Protein AF-Q75EC4-F1 (afdb_monomer_lite)

InterPro domains:
  IPR048743 Inner kinetochore subunit AME1 [PF20994] (97-242)

Sequence (248 aa):
MERRVKLLYRQRGSALRRVEQEVVIQDGAPAAATAAEESVEPPEEPADLPQLEAGDWAVGSPGDAAAWEPPEAVDEAPSAAGSPAAGGEAPGEAADEASRFAGLSATQLATSITSVATVEVLSEVVTALFSQQLAPQCAERFRRARTRAERLSYKLELRIFERLEAQVRADLRDIVDIHRSNNELCYQMKQILRLRHELTEELVAVRAQRAELDLAAARDSAQAQDLAALLRLNARLHGLRTAAARSL

Structure (mmCIF, N/CA/C/O backbone):
data_AF-Q75EC4-F1
#
_entry.id   AF-Q75EC4-F1
#
loop_
_atom_site.group_PDB
_atom_site.id
_atom_site.type_symbol
_atom_site.label_atom_id
_atom_site.label_alt_id
_atom_site.label_comp_id
_atom_site.label_asym_id
_atom_site.label_entity_id
_atom_site.label_seq_id
_atom_site.pdbx_PDB_ins_code
_atom_site.Cartn_x
_atom_site.Cartn_y
_atom_site.Cartn_z
_atom_site.occupancy
_atom_site.B_iso_or_equiv
_atom_site.auth_seq_id
_atom_site.auth_comp_id
_atom_site.auth_asym_id
_atom_site.auth_atom_id
_atom_site.pdbx_PDB_model_num
ATOM 1 N N . MET A 1 1 ? -6.488 27.999 -28.766 1.00 52.97 1 MET A N 1
ATOM 2 C CA . MET A 1 1 ? -5.924 26.997 -27.829 1.00 52.97 1 MET A CA 1
ATOM 3 C C . MET A 1 1 ? -6.984 26.189 -27.066 1.00 52.97 1 MET A C 1
ATOM 5 O O . MET A 1 1 ? -6.712 25.057 -26.691 1.00 52.97 1 MET A O 1
ATOM 9 N N . GLU A 1 2 ? -8.211 26.687 -26.902 1.00 67.38 2 GLU A N 1
ATOM 10 C CA . GLU A 1 2 ? -9.246 26.085 -26.035 1.00 67.38 2 GLU A CA 1
ATOM 11 C C . GLU A 1 2 ? -9.800 24.718 -26.476 1.00 67.38 2 GLU A C 1
ATOM 13 O O . GLU A 1 2 ? -10.173 23.898 -25.638 1.00 67.38 2 GLU A O 1
ATOM 18 N N . ARG A 1 3 ? -9.828 24.417 -27.784 1.00 65.38 3 ARG A N 1
ATOM 19 C CA . ARG A 1 3 ? -10.322 23.116 -28.285 1.00 65.38 3 ARG A CA 1
ATOM 20 C C . ARG A 1 3 ? -9.465 21.932 -27.830 1.00 65.38 3 ARG A C 1
ATOM 22 O O . ARG A 1 3 ? -10.010 20.867 -27.561 1.00 65.38 3 ARG A O 1
ATOM 29 N N . ARG A 1 4 ? -8.145 22.117 -27.711 1.00 62.34 4 ARG A N 1
ATOM 30 C CA . ARG A 1 4 ? -7.230 21.059 -27.249 1.00 62.34 4 ARG A CA 1
ATOM 31 C C . ARG A 1 4 ? -7.400 20.785 -25.754 1.00 62.34 4 ARG A C 1
ATOM 33 O O . ARG A 1 4 ? -7.422 19.629 -25.355 1.00 62.34 4 ARG A O 1
ATOM 40 N N . VAL A 1 5 ? -7.639 21.827 -24.958 1.00 70.81 5 VAL A N 1
ATOM 41 C CA . VAL A 1 5 ? -7.911 21.700 -23.517 1.00 70.81 5 VAL A CA 1
ATOM 42 C C . VAL A 1 5 ? -9.232 20.961 -23.267 1.00 70.81 5 VAL A C 1
ATOM 44 O O . VAL A 1 5 ? -9.285 20.060 -22.435 1.00 70.81 5 VAL A O 1
ATOM 47 N N . LYS A 1 6 ? -10.280 21.248 -24.056 1.00 75.19 6 LYS A N 1
ATOM 48 C CA . LYS A 1 6 ? -11.567 20.528 -23.974 1.00 75.19 6 LYS A CA 1
ATOM 49 C C . LYS A 1 6 ? -11.460 19.049 -24.369 1.00 75.19 6 LYS A C 1
ATOM 51 O O . LYS A 1 6 ? -12.136 18.214 -23.770 1.00 75.19 6 LYS A O 1
ATOM 56 N N . LEU A 1 7 ? -10.610 18.712 -25.343 1.00 69.81 7 LEU A N 1
ATOM 57 C CA . LEU A 1 7 ? -10.351 17.318 -25.727 1.00 69.81 7 LEU A CA 1
ATOM 58 C C . LEU A 1 7 ? -9.604 16.551 -24.630 1.00 69.81 7 LEU A C 1
ATOM 60 O O . LEU A 1 7 ? -10.000 15.433 -24.308 1.00 69.81 7 LEU A O 1
ATOM 64 N N . LEU A 1 8 ? -8.604 17.173 -23.999 1.00 68.56 8 LEU A N 1
ATOM 65 C CA . LEU A 1 8 ? -7.873 16.579 -22.875 1.00 68.56 8 LEU A CA 1
ATOM 66 C C . LEU A 1 8 ? -8.777 16.354 -21.657 1.00 68.56 8 LEU A C 1
ATOM 68 O O . LEU A 1 8 ? -8.696 15.309 -21.017 1.00 68.56 8 LEU A O 1
ATOM 72 N N . TYR A 1 9 ? -9.695 17.282 -21.372 1.00 68.88 9 TYR A N 1
ATOM 73 C CA . TYR A 1 9 ? -10.645 17.129 -20.267 1.00 68.88 9 TYR A CA 1
ATOM 74 C C . TYR A 1 9 ? -11.655 15.997 -20.520 1.00 68.88 9 TYR A C 1
ATOM 76 O O . TYR A 1 9 ? -11.963 15.222 -19.615 1.00 68.88 9 TYR A O 1
ATOM 84 N N . ARG A 1 10 ? -12.115 15.831 -21.771 1.00 69.62 10 ARG A N 1
ATOM 85 C CA . ARG A 1 10 ? -12.957 14.689 -22.172 1.00 69.62 10 ARG A CA 1
ATOM 86 C C . ARG A 1 10 ? -12.211 13.357 -22.107 1.00 69.62 10 ARG A C 1
ATOM 88 O O . ARG A 1 10 ? -12.783 12.379 -21.638 1.00 69.62 10 ARG A O 1
ATOM 95 N N . GLN A 1 11 ? -10.950 13.317 -22.534 1.00 64.50 11 GLN A N 1
ATOM 96 C CA . GLN A 1 11 ? -10.131 12.105 -22.444 1.00 64.50 11 GLN A CA 1
ATOM 97 C C . GLN A 1 11 ? -9.856 11.715 -20.987 1.00 64.50 11 GLN A C 1
ATOM 99 O O . GLN A 1 11 ? -10.018 10.551 -20.630 1.00 64.50 11 GLN A O 1
ATOM 104 N N . ARG A 1 12 ? -9.549 12.689 -20.120 1.00 62.22 12 ARG A N 1
ATOM 105 C CA . ARG A 1 12 ? -9.316 12.453 -18.687 1.00 62.22 12 ARG A CA 1
ATOM 106 C C . ARG A 1 12 ? -10.584 11.987 -17.961 1.00 62.22 12 ARG A C 1
ATOM 108 O O . ARG A 1 12 ? -10.522 11.050 -17.173 1.00 62.22 12 ARG A O 1
ATOM 115 N N . GLY A 1 13 ? -11.741 12.568 -18.288 1.00 62.75 13 GLY A N 1
ATOM 116 C CA . GLY A 1 13 ? -13.036 12.128 -17.755 1.00 62.75 13 GLY A CA 1
ATOM 117 C C . GLY A 1 13 ? -13.483 10.749 -18.259 1.00 62.75 13 GLY A C 1
ATOM 118 O O . GLY A 1 13 ? -14.165 10.031 -17.537 1.00 62.75 13 GLY A O 1
ATOM 119 N N . SER A 1 14 ? -13.085 10.354 -19.474 1.00 54.72 14 SER A N 1
ATOM 120 C CA . SER A 1 14 ? -13.370 9.019 -20.021 1.00 54.72 14 SER A CA 1
ATOM 121 C C . SER A 1 14 ? -12.456 7.932 -19.451 1.00 54.72 14 SER A C 1
ATOM 123 O O . SER A 1 14 ? -12.863 6.773 -19.422 1.00 54.72 14 SER A O 1
ATOM 125 N N . ALA A 1 15 ? -11.243 8.287 -19.015 1.00 52.31 15 ALA A N 1
ATOM 126 C CA . ALA A 1 15 ? -10.325 7.366 -18.351 1.00 52.31 15 ALA A CA 1
ATOM 127 C C . ALA A 1 15 ? -10.779 7.067 -16.914 1.00 52.31 15 ALA A C 1
ATOM 129 O O . ALA A 1 15 ? -10.790 5.908 -16.523 1.00 52.31 15 ALA A O 1
ATOM 130 N N . LEU A 1 16 ? -11.255 8.080 -16.178 1.00 53.47 16 LEU A N 1
ATOM 131 C CA . LEU A 1 16 ? -11.768 7.931 -14.807 1.00 53.47 16 LEU A CA 1
ATOM 132 C C . LEU A 1 16 ? -12.969 6.977 -14.704 1.00 53.47 16 LEU A C 1
ATOM 134 O O . LEU A 1 16 ? -13.054 6.218 -13.751 1.00 53.47 16 LEU A O 1
ATOM 138 N N . ARG A 1 17 ? -13.847 6.938 -15.715 1.00 56.06 17 ARG A N 1
ATOM 139 C CA . ARG A 1 17 ? -15.002 6.017 -15.738 1.00 56.06 17 ARG A CA 1
ATOM 140 C C . ARG A 1 17 ? -14.644 4.558 -16.034 1.00 56.06 17 ARG A C 1
ATOM 142 O O . ARG A 1 17 ? -15.505 3.699 -15.911 1.00 56.06 17 ARG A O 1
ATOM 149 N N . ARG A 1 18 ? -13.414 4.277 -16.477 1.00 53.78 18 ARG A N 1
ATOM 150 C CA . ARG A 1 18 ? -12.945 2.908 -16.752 1.00 53.78 18 ARG A CA 1
ATOM 151 C C . ARG A 1 18 ? -12.184 2.286 -15.581 1.00 53.78 18 ARG A C 1
ATOM 153 O O . ARG A 1 18 ? -11.894 1.101 -15.646 1.00 53.78 18 ARG A O 1
ATOM 160 N N . VAL A 1 19 ? -11.867 3.054 -14.534 1.00 52.12 19 VAL A N 1
ATOM 161 C CA . VAL A 1 19 ? -11.104 2.556 -13.372 1.00 52.12 19 VAL A CA 1
ATOM 162 C C . VAL A 1 19 ? -11.991 1.786 -12.381 1.00 52.12 19 VAL A C 1
ATOM 164 O O . VAL A 1 19 ? -11.477 1.001 -11.599 1.00 52.12 19 VAL A O 1
ATOM 167 N N . GLU A 1 20 ? -13.318 1.932 -12.452 1.00 47.88 20 GLU A N 1
ATOM 168 C CA . GLU A 1 20 ? -14.265 1.195 -11.594 1.00 47.88 20 GLU A CA 1
ATOM 169 C C . GLU A 1 20 ? -14.698 -0.169 -12.167 1.00 47.88 20 GLU A C 1
ATOM 171 O O . GLU A 1 20 ? -15.484 -0.875 -11.542 1.00 47.88 20 GLU A O 1
ATOM 176 N N . GLN A 1 21 ? -14.198 -0.573 -13.341 1.00 42.38 21 GLN A N 1
ATOM 177 C CA . GLN A 1 21 ? -14.398 -1.939 -13.826 1.00 42.38 21 GLN A CA 1
ATOM 178 C C . GLN A 1 21 ? -13.279 -2.836 -13.304 1.00 42.38 21 GLN A C 1
ATOM 180 O O . GLN A 1 21 ? -12.145 -2.787 -13.775 1.00 42.38 21 GLN A O 1
ATOM 185 N N . GLU A 1 22 ? -13.632 -3.665 -12.328 1.00 47.66 22 GLU A N 1
ATOM 186 C CA . GLU A 1 22 ? -12.842 -4.794 -11.857 1.00 47.66 22 GLU A CA 1
ATOM 187 C C . GLU A 1 22 ? -12.552 -5.733 -13.042 1.00 47.66 22 GLU A C 1
ATOM 189 O O . GLU A 1 22 ? -13.419 -6.454 -13.536 1.00 47.66 22 GLU A O 1
ATOM 194 N N . VAL A 1 23 ? -11.325 -5.673 -13.564 1.00 45.72 23 VAL A N 1
ATOM 195 C CA . VAL A 1 23 ? -10.864 -6.573 -14.623 1.00 45.72 23 VAL A CA 1
ATOM 196 C C . VAL A 1 23 ? -10.476 -7.895 -13.969 1.00 45.72 23 VAL A C 1
ATOM 198 O O . VAL A 1 23 ? -9.338 -8.086 -13.543 1.00 45.72 23 VAL A O 1
ATOM 201 N N . VAL A 1 24 ? -11.432 -8.819 -13.888 1.00 46.19 24 VAL A N 1
ATOM 202 C CA . VAL A 1 24 ? -11.162 -10.223 -13.565 1.00 46.19 24 VAL A CA 1
ATOM 203 C C . VAL A 1 24 ? -10.525 -10.869 -14.797 1.00 46.19 24 VAL A C 1
ATOM 205 O O . VAL A 1 24 ? -11.206 -11.192 -15.770 1.00 46.19 24 VAL A O 1
ATOM 208 N N . ILE A 1 25 ? -9.202 -11.031 -14.782 1.00 40.72 25 ILE A N 1
ATOM 209 C CA . ILE A 1 25 ? -8.481 -11.801 -15.800 1.00 40.72 25 ILE A CA 1
ATOM 210 C C . ILE A 1 25 ? -8.684 -13.284 -15.468 1.00 40.72 25 ILE A C 1
ATOM 212 O O . ILE A 1 25 ? -8.080 -13.803 -14.533 1.00 40.72 25 ILE A O 1
ATOM 216 N N . GLN A 1 26 ? -9.573 -13.955 -16.201 1.00 38.06 26 GLN A N 1
ATOM 217 C CA . GLN A 1 26 ? -9.648 -15.416 -16.211 1.00 38.06 26 GLN A CA 1
ATOM 218 C C . GLN A 1 26 ? -8.714 -15.943 -17.303 1.00 38.06 26 GLN A C 1
ATOM 220 O O . GLN A 1 26 ? -8.922 -15.682 -18.488 1.00 38.06 26 GLN A O 1
ATOM 225 N N . ASP A 1 27 ? -7.687 -16.687 -16.901 1.00 39.94 27 ASP A N 1
ATOM 226 C CA . ASP A 1 27 ? -6.820 -17.421 -17.818 1.00 39.94 27 ASP A CA 1
ATOM 227 C C . ASP A 1 27 ? -7.573 -18.637 -18.392 1.00 39.94 27 ASP A C 1
ATOM 229 O O . ASP A 1 27 ? -7.855 -19.603 -17.682 1.00 39.94 27 ASP A O 1
ATOM 233 N N . GLY A 1 28 ? -7.897 -18.604 -19.689 1.00 34.16 28 GLY A N 1
ATOM 234 C CA . GLY A 1 28 ? -8.481 -19.741 -20.408 1.00 34.16 28 GLY A CA 1
ATOM 235 C C . GLY A 1 28 ? -8.925 -19.402 -21.835 1.00 34.16 28 GLY A C 1
ATOM 236 O O . GLY A 1 28 ? -9.752 -18.526 -22.046 1.00 34.16 28 GLY A O 1
ATOM 237 N N . ALA A 1 29 ? -8.353 -20.095 -22.819 1.00 32.69 29 ALA A N 1
ATOM 238 C CA . ALA A 1 29 ? -8.474 -19.885 -24.268 1.00 32.69 29 ALA A CA 1
ATOM 239 C C . ALA A 1 29 ? -9.921 -20.002 -24.852 1.00 32.69 29 ALA A C 1
ATOM 241 O O . ALA A 1 29 ? -10.822 -20.493 -24.176 1.00 32.69 29 ALA A O 1
ATOM 242 N N . PRO A 1 30 ? -10.163 -19.561 -26.111 1.00 50.69 30 PRO A N 1
ATOM 243 C CA . PRO A 1 30 ? -11.418 -18.941 -26.547 1.00 50.69 30 PRO A CA 1
ATOM 244 C C . PRO A 1 30 ? -12.421 -19.903 -27.202 1.00 50.69 30 PRO A C 1
ATOM 246 O O . PRO A 1 30 ? -12.026 -20.815 -27.926 1.00 50.69 30 PRO A O 1
ATOM 249 N N . ALA A 1 31 ? -13.723 -19.614 -27.074 1.00 32.88 31 ALA A N 1
ATOM 250 C CA . ALA A 1 31 ? -14.741 -20.121 -27.996 1.00 32.88 31 ALA A CA 1
ATOM 251 C C . ALA A 1 31 ? -16.034 -19.277 -28.006 1.00 32.88 31 ALA A C 1
ATOM 253 O O . ALA A 1 31 ? -16.718 -19.158 -27.000 1.00 32.88 31 ALA A O 1
ATOM 254 N N . ALA A 1 32 ? -16.339 -18.778 -29.207 1.00 33.56 32 ALA A N 1
ATOM 255 C CA . ALA A 1 32 ? -17.646 -18.650 -29.860 1.00 33.56 32 ALA A CA 1
ATOM 256 C C . ALA A 1 32 ? -18.800 -17.837 -29.226 1.00 33.56 32 ALA A C 1
ATOM 258 O O . ALA A 1 32 ? -19.275 -18.063 -28.121 1.00 33.56 32 ALA A O 1
ATOM 259 N N . ALA A 1 33 ? -19.313 -16.939 -30.067 1.00 39.19 33 ALA A N 1
ATOM 260 C CA . ALA A 1 33 ? -20.541 -16.174 -29.928 1.00 39.19 33 ALA A CA 1
ATOM 261 C C . ALA A 1 33 ? -21.807 -17.044 -29.881 1.00 39.19 33 ALA A C 1
ATOM 263 O O . ALA A 1 33 ? -21.879 -18.017 -30.622 1.00 39.19 33 ALA A O 1
ATOM 264 N N . THR A 1 34 ? -22.839 -16.576 -29.170 1.00 33.88 34 THR A N 1
ATOM 265 C CA . THR A 1 34 ? -24.243 -16.597 -29.630 1.00 33.88 34 THR A CA 1
ATOM 266 C C . THR A 1 34 ? -25.098 -15.640 -28.800 1.00 33.88 34 THR A C 1
ATOM 268 O O . THR A 1 34 ? -24.958 -15.554 -27.584 1.00 33.88 34 THR A O 1
ATOM 271 N N . ALA A 1 35 ? -25.972 -14.925 -29.502 1.00 35.28 35 ALA A N 1
ATOM 272 C CA . ALA A 1 35 ? -27.006 -14.038 -28.994 1.00 35.28 35 ALA A CA 1
ATOM 273 C C . ALA A 1 35 ? -28.195 -14.806 -28.387 1.00 35.28 35 ALA A C 1
ATOM 275 O O . ALA A 1 35 ? -28.499 -15.898 -28.860 1.00 35.28 35 ALA A O 1
ATOM 276 N N . ALA A 1 36 ? -28.900 -14.187 -27.435 1.00 34.72 36 ALA A N 1
ATOM 277 C CA . ALA A 1 36 ? -30.355 -14.288 -27.263 1.00 34.72 36 ALA A CA 1
ATOM 278 C C . ALA A 1 36 ? -30.834 -13.244 -26.236 1.00 34.72 36 ALA A C 1
ATOM 280 O O . ALA A 1 36 ? -30.319 -13.172 -25.122 1.00 34.72 36 ALA A O 1
ATOM 281 N N . GLU A 1 37 ? -31.797 -12.428 -26.655 1.00 39.16 37 GLU A N 1
ATOM 282 C CA . GLU A 1 37 ? -32.662 -11.593 -25.819 1.00 39.16 37 GLU A CA 1
ATOM 283 C C . GLU A 1 37 ? -33.626 -12.487 -25.016 1.00 39.16 37 GLU A C 1
ATOM 285 O O . GLU A 1 37 ? -34.064 -13.496 -25.556 1.00 39.16 37 GLU A O 1
ATOM 290 N N . GLU A 1 38 ? -34.010 -12.106 -23.791 1.00 33.47 38 GLU A N 1
ATOM 291 C CA . GLU A 1 38 ? -35.429 -12.039 -23.392 1.00 33.47 38 GLU A CA 1
ATOM 292 C C . GLU A 1 38 ? -35.628 -11.420 -21.995 1.00 33.47 38 GLU A C 1
ATOM 294 O O . GLU A 1 38 ? -34.907 -11.669 -21.033 1.00 33.47 38 GLU A O 1
ATOM 299 N N . SER A 1 39 ? -36.644 -10.567 -21.962 1.00 35.19 39 SER A N 1
ATOM 300 C CA . SER A 1 39 ? -37.267 -9.766 -20.907 1.00 35.19 39 SER A CA 1
ATOM 301 C C . SER A 1 39 ? -37.872 -10.535 -19.728 1.00 35.19 39 SER A C 1
ATOM 303 O O . SER A 1 39 ? -38.545 -11.523 -19.990 1.00 35.19 39 SER A O 1
ATOM 305 N N . VAL A 1 40 ? -37.828 -9.966 -18.507 1.00 33.16 40 VAL A N 1
ATOM 306 C CA . VAL A 1 40 ? -38.957 -9.917 -17.536 1.00 33.16 40 VAL A CA 1
ATOM 307 C C . VAL A 1 40 ? -38.780 -8.702 -16.592 1.00 33.16 40 VAL A C 1
ATOM 309 O O . VAL A 1 40 ? -37.724 -8.533 -15.987 1.00 33.16 40 VAL A O 1
ATOM 312 N N . GLU A 1 41 ? -39.816 -7.865 -16.482 1.00 36.38 41 GLU A N 1
ATOM 313 C CA . GLU A 1 41 ? -39.988 -6.719 -15.557 1.00 36.38 41 GLU A CA 1
ATOM 314 C C . GLU A 1 41 ? -40.879 -7.126 -14.332 1.00 36.38 41 GLU A C 1
ATOM 316 O O . GLU A 1 41 ? -41.328 -8.271 -14.293 1.00 36.38 41 GLU A O 1
ATOM 321 N N . PRO A 1 42 ? -41.115 -6.274 -13.302 1.00 59.03 42 PRO A N 1
ATOM 322 C CA . PRO A 1 42 ? -40.977 -6.566 -11.862 1.00 59.03 42 PRO A CA 1
ATOM 323 C C . PRO A 1 42 ? -42.315 -6.850 -11.129 1.00 59.03 42 PRO A C 1
ATOM 325 O O . PRO A 1 42 ? -43.357 -6.952 -11.778 1.00 59.03 42 PRO A O 1
ATOM 328 N N . PRO A 1 43 ? -42.321 -6.966 -9.778 1.00 40.41 43 PRO A N 1
ATOM 329 C CA . PRO A 1 43 ? -43.172 -6.025 -9.020 1.00 40.41 43 PRO A CA 1
ATOM 330 C C . PRO A 1 43 ? -42.719 -5.616 -7.587 1.00 40.41 43 PRO A C 1
ATOM 332 O O . PRO A 1 43 ? -42.132 -6.399 -6.847 1.00 40.41 43 PRO A O 1
ATOM 335 N N . GLU A 1 44 ? -43.106 -4.376 -7.242 1.00 35.44 44 GLU A N 1
ATOM 336 C CA . GLU A 1 44 ? -43.737 -3.875 -5.990 1.00 35.44 44 GLU A CA 1
ATOM 337 C C . GLU A 1 44 ? -42.972 -3.762 -4.635 1.00 35.44 44 GLU A C 1
ATOM 339 O O . GLU A 1 44 ? -42.679 -4.735 -3.946 1.00 35.44 44 GLU A O 1
ATOM 344 N N . GLU A 1 45 ? -42.773 -2.497 -4.216 1.00 40.19 45 GLU A N 1
ATOM 345 C CA . GLU A 1 45 ? -42.712 -1.954 -2.830 1.00 40.19 45 GLU A CA 1
ATOM 346 C C . GLU A 1 45 ? -44.086 -2.106 -2.098 1.00 40.19 45 GLU A C 1
ATOM 348 O O . GLU A 1 45 ? -45.022 -2.527 -2.779 1.00 40.19 45 GLU A O 1
ATOM 353 N N . PRO A 1 46 ? -44.333 -1.730 -0.803 1.00 45.06 46 PRO A N 1
ATOM 354 C CA . PRO A 1 46 ? -43.568 -0.850 0.113 1.00 45.06 46 PRO A CA 1
ATOM 355 C C . PRO A 1 46 ? -43.554 -1.254 1.615 1.00 45.06 46 PRO A C 1
ATOM 357 O O . PRO A 1 46 ? -44.325 -2.097 2.065 1.00 45.06 46 PRO A O 1
ATOM 360 N N . ALA A 1 47 ? -42.740 -0.576 2.437 1.00 34.06 47 ALA A N 1
ATOM 361 C CA . ALA A 1 47 ? -43.089 -0.310 3.842 1.00 34.06 47 ALA A CA 1
ATOM 362 C C . ALA A 1 47 ? -42.264 0.843 4.437 1.00 34.06 47 ALA A C 1
ATOM 364 O O . ALA A 1 47 ? -41.038 0.783 4.525 1.00 34.06 47 ALA A O 1
ATOM 365 N N . ASP A 1 48 ? -43.006 1.862 4.865 1.00 33.22 48 ASP A N 1
ATOM 366 C CA . ASP A 1 48 ? -42.644 3.011 5.690 1.00 33.22 48 ASP A CA 1
ATOM 367 C C . ASP A 1 48 ? -41.756 2.687 6.900 1.00 33.22 48 ASP A C 1
ATOM 369 O O . ASP A 1 48 ? -41.894 1.616 7.485 1.00 33.22 48 ASP A O 1
ATOM 373 N N . LEU A 1 49 ? -40.935 3.659 7.333 1.00 38.56 49 LEU A N 1
ATOM 374 C CA . LEU A 1 49 ? -40.755 4.115 8.729 1.00 38.56 49 LEU A CA 1
ATOM 375 C C . LEU A 1 49 ? -39.782 5.338 8.764 1.00 38.56 49 LEU A C 1
ATOM 377 O O . LEU A 1 49 ? -39.045 5.571 7.808 1.00 38.56 49 LEU A O 1
ATOM 381 N N . PRO A 1 50 ? -39.823 6.189 9.811 1.00 38.56 50 PRO A N 1
ATOM 382 C CA . PRO A 1 50 ? -39.905 7.646 9.667 1.00 38.56 50 PRO A CA 1
ATOM 383 C C . PRO A 1 50 ? -38.569 8.405 9.665 1.00 38.56 50 PRO A C 1
ATOM 385 O O . PRO A 1 50 ? -37.641 8.094 10.411 1.00 38.56 50 PRO A O 1
ATOM 388 N N . GLN A 1 51 ? -38.552 9.502 8.900 1.00 35.06 51 GLN A N 1
ATOM 389 C CA . GLN A 1 51 ? -37.590 10.600 8.999 1.00 35.06 51 GLN A CA 1
ATOM 390 C C . GLN A 1 51 ? -37.736 11.335 10.341 1.00 35.06 51 GLN A C 1
ATOM 392 O O . GLN A 1 51 ? -38.783 11.903 10.647 1.00 35.06 51 GLN A O 1
ATOM 397 N N . LEU A 1 52 ? -36.656 11.344 11.123 1.00 37.97 52 LEU A N 1
ATOM 398 C CA . LEU A 1 52 ? -36.451 12.257 12.243 1.00 37.97 52 LEU A CA 1
ATOM 399 C C . LEU A 1 52 ? -35.742 13.509 11.716 1.00 37.97 52 LEU A C 1
ATOM 401 O O . LEU A 1 52 ? -34.591 13.449 11.287 1.00 37.97 52 LEU A O 1
ATOM 405 N N . GLU A 1 53 ? -36.458 14.629 11.736 1.00 34.62 53 GLU A N 1
ATOM 406 C CA . GLU A 1 53 ? -35.904 15.971 11.575 1.00 34.62 53 GLU A CA 1
ATOM 407 C C . GLU A 1 53 ? -35.111 16.418 12.820 1.00 34.62 53 GLU A C 1
ATOM 409 O O . GLU A 1 53 ? -35.307 15.901 13.922 1.00 34.62 53 GLU A O 1
ATOM 414 N N . ALA A 1 54 ? -34.318 17.477 12.614 1.00 33.78 54 ALA A N 1
ATOM 415 C CA . ALA A 1 54 ? -33.567 18.307 13.566 1.00 33.78 54 ALA A CA 1
ATOM 416 C C . ALA A 1 54 ? -32.134 17.826 13.902 1.00 33.78 54 ALA A C 1
ATOM 418 O O . ALA A 1 54 ? -31.919 16.729 14.396 1.00 33.78 54 ALA A O 1
ATOM 419 N N . GLY A 1 55 ? -31.087 18.630 13.716 1.00 32.34 55 GLY A N 1
ATOM 420 C CA . GLY A 1 55 ? -31.063 20.035 13.336 1.00 32.34 55 GLY A CA 1
ATOM 421 C C . GLY A 1 55 ? -29.640 20.581 13.218 1.00 32.34 55 GLY A C 1
ATOM 422 O O . GLY A 1 55 ? -28.693 20.045 13.794 1.00 32.34 55 GLY A O 1
ATOM 423 N N . ASP A 1 56 ? -29.550 21.671 12.462 1.00 34.47 56 ASP A N 1
ATOM 424 C CA . ASP A 1 56 ? -28.444 22.620 12.399 1.00 34.47 56 ASP A CA 1
ATOM 425 C C . ASP A 1 56 ? -27.976 23.058 13.790 1.00 34.47 56 ASP A C 1
ATOM 427 O O . ASP A 1 56 ? -28.686 23.799 14.464 1.00 34.47 56 ASP A O 1
ATOM 431 N N . TRP A 1 57 ? -26.753 22.684 14.173 1.00 37.72 57 TRP A N 1
ATOM 432 C CA . TRP A 1 57 ? -25.941 23.433 15.140 1.00 37.72 57 TRP A CA 1
ATOM 433 C C . TRP A 1 57 ? -24.452 23.237 14.834 1.00 37.72 57 TRP A C 1
ATOM 435 O O . TRP A 1 57 ? -23.785 22.391 15.424 1.00 37.72 57 TRP A O 1
ATOM 445 N N . ALA A 1 58 ? -23.914 24.048 13.923 1.00 31.23 58 ALA A N 1
ATOM 446 C CA . ALA A 1 58 ? -22.473 24.256 13.804 1.00 31.23 58 ALA A CA 1
ATOM 447 C C . ALA A 1 58 ? -22.175 25.728 13.481 1.00 31.23 58 ALA A C 1
ATOM 449 O O . ALA A 1 58 ? -21.834 26.098 12.362 1.00 31.23 58 ALA A O 1
ATOM 450 N N . VAL A 1 59 ? -22.301 26.575 14.503 1.00 33.97 59 VAL A N 1
ATOM 451 C CA . VAL A 1 59 ? -21.620 27.871 14.580 1.00 33.97 59 VAL A CA 1
ATOM 452 C C . VAL A 1 59 ? -20.729 27.814 15.816 1.00 33.97 59 VAL A C 1
ATOM 454 O O . VAL A 1 59 ? -21.234 27.596 16.914 1.00 33.97 59 VAL A O 1
ATOM 457 N N . GLY A 1 60 ? -19.421 28.013 15.635 1.00 30.23 60 GLY A N 1
ATOM 458 C CA . GLY A 1 60 ? -18.507 28.309 16.743 1.00 30.23 60 GLY A CA 1
ATOM 459 C C . GLY A 1 60 ? -17.143 27.619 16.699 1.00 30.23 60 GLY A C 1
ATOM 460 O O . GLY A 1 60 ? -16.837 26.815 17.568 1.00 30.23 60 GLY A O 1
ATOM 461 N N . SER A 1 61 ? -16.305 27.978 15.727 1.00 32.69 61 SER A N 1
ATOM 462 C CA . SER A 1 61 ? -14.863 28.199 15.960 1.00 32.69 61 SER A CA 1
ATOM 463 C C . SER A 1 61 ? -14.737 29.678 16.380 1.00 32.69 61 SER A C 1
ATOM 465 O O . SER A 1 61 ? -15.526 30.456 15.826 1.00 32.69 61 SER A O 1
ATOM 467 N N . PRO A 1 62 ? -13.868 30.126 17.321 1.00 41.41 62 PRO A N 1
ATOM 468 C CA . PRO A 1 62 ? -12.414 29.890 17.283 1.00 41.41 62 PRO A CA 1
ATOM 469 C C . PRO A 1 62 ? -11.682 29.841 18.647 1.00 41.41 62 PRO A C 1
ATOM 471 O O . PRO A 1 62 ? -12.238 30.186 19.688 1.00 41.41 62 PRO A O 1
ATOM 474 N N . GLY A 1 63 ? -10.392 29.486 18.632 1.00 29.62 63 GLY A N 1
ATOM 475 C CA . GLY A 1 63 ? -9.488 29.778 19.751 1.00 29.62 63 GLY A CA 1
ATOM 476 C C . GLY A 1 63 ? -8.204 28.953 19.778 1.00 29.62 63 GLY A C 1
ATOM 477 O O . GLY A 1 63 ? -8.165 27.911 20.422 1.00 29.62 63 GLY A O 1
ATOM 478 N N . ASP A 1 64 ? -7.172 29.455 19.098 1.00 33.12 64 ASP A N 1
ATOM 479 C CA . ASP A 1 64 ? -5.759 29.082 19.240 1.00 33.12 64 ASP A CA 1
ATOM 480 C C . ASP A 1 64 ? -5.274 29.081 20.699 1.00 33.12 64 ASP A C 1
ATOM 482 O O . ASP A 1 64 ? -5.661 29.956 21.473 1.00 33.12 64 ASP A O 1
ATOM 486 N N . ALA A 1 65 ? -4.348 28.165 21.017 1.00 32.91 65 ALA A N 1
ATOM 487 C CA . ALA A 1 65 ? -3.063 28.434 21.688 1.00 32.91 65 ALA A CA 1
ATOM 488 C C . ALA A 1 65 ? -2.586 27.222 22.508 1.00 32.91 65 ALA A C 1
ATOM 490 O O . ALA A 1 65 ? -2.975 27.041 23.658 1.00 32.91 65 ALA A O 1
ATOM 491 N N . ALA A 1 66 ? -1.668 26.441 21.940 1.00 32.59 66 ALA A N 1
ATOM 492 C CA . ALA A 1 66 ? -0.638 25.743 22.709 1.00 32.59 66 ALA A CA 1
ATOM 493 C C . ALA A 1 66 ? 0.527 25.400 21.773 1.00 32.59 66 ALA A C 1
ATOM 495 O O . ALA A 1 66 ? 0.644 24.286 21.267 1.00 32.59 66 ALA A O 1
ATOM 496 N N . ALA A 1 67 ? 1.366 26.405 21.514 1.00 35.81 67 ALA A N 1
ATOM 497 C CA . ALA A 1 67 ? 2.718 26.203 21.017 1.00 35.81 67 ALA A CA 1
ATOM 498 C C . ALA A 1 67 ? 3.502 25.430 22.088 1.00 35.81 67 ALA A C 1
ATOM 500 O O . ALA A 1 67 ? 3.665 25.908 23.210 1.00 35.81 67 ALA A O 1
ATOM 501 N N . TRP A 1 68 ? 3.920 24.211 21.761 1.00 39.78 68 TRP A N 1
ATOM 502 C CA . TRP A 1 68 ? 4.795 23.399 22.597 1.00 39.78 68 TRP A CA 1
ATOM 503 C C . TRP A 1 68 ? 6.237 23.606 22.123 1.00 39.78 68 TRP A C 1
ATOM 505 O O . TRP A 1 68 ? 6.612 23.122 21.056 1.00 39.78 68 TRP A O 1
ATOM 515 N N . GLU A 1 69 ? 7.023 24.353 22.898 1.00 33.22 69 GLU A N 1
ATOM 516 C CA . GLU A 1 69 ? 8.472 24.494 22.718 1.00 33.22 69 GLU A CA 1
ATOM 517 C C . GLU A 1 69 ? 9.207 23.402 23.524 1.00 33.22 69 GLU A C 1
ATOM 519 O O . GLU A 1 69 ? 8.863 23.165 24.686 1.00 33.22 69 GLU A O 1
ATOM 524 N N . PRO A 1 70 ? 10.201 22.703 22.944 1.00 40.06 70 PRO A N 1
ATOM 525 C CA . PRO A 1 70 ? 11.018 21.737 23.672 1.00 40.06 70 PRO A CA 1
ATOM 526 C C . PRO A 1 70 ? 12.087 22.439 24.538 1.00 40.06 70 PRO A C 1
ATOM 528 O O . PRO A 1 70 ? 12.543 23.526 24.187 1.00 40.06 70 PRO A O 1
ATOM 531 N N . PRO A 1 71 ? 12.508 21.832 25.663 1.00 41.19 71 PRO A N 1
ATOM 532 C CA . PRO A 1 71 ? 13.331 22.501 26.667 1.00 41.19 71 PRO A CA 1
ATOM 533 C C . PRO A 1 71 ? 14.793 22.690 26.237 1.00 41.19 71 PRO A C 1
ATOM 535 O O . PRO A 1 71 ? 15.432 21.772 25.719 1.00 41.19 71 PRO A O 1
ATOM 538 N N . GLU A 1 72 ? 15.317 23.878 26.544 1.00 34.09 72 GLU A N 1
ATOM 539 C CA . GLU A 1 72 ? 16.730 24.252 26.480 1.00 34.09 72 GLU A CA 1
ATOM 540 C C . GLU A 1 72 ? 17.575 23.378 27.425 1.00 34.09 72 GLU A C 1
ATOM 542 O O . GLU A 1 72 ? 17.311 23.293 28.626 1.00 34.09 72 GLU A O 1
ATOM 547 N N . ALA A 1 73 ? 18.614 22.737 26.887 1.00 36.94 73 ALA A N 1
ATOM 548 C CA . ALA A 1 73 ? 19.667 22.100 27.671 1.00 36.94 73 ALA A CA 1
ATOM 549 C C . ALA A 1 73 ? 20.853 23.065 27.786 1.00 36.94 73 ALA A C 1
ATOM 551 O O . ALA A 1 73 ? 21.393 23.509 26.774 1.00 36.94 73 ALA A O 1
ATOM 552 N N . VAL A 1 74 ? 21.247 23.375 29.021 1.00 34.34 74 VAL A N 1
ATOM 553 C CA . VAL A 1 74 ? 22.369 24.262 29.344 1.00 34.34 74 VAL A CA 1
ATOM 554 C C . VAL A 1 74 ? 23.568 23.434 29.826 1.00 34.34 74 VAL A C 1
ATOM 556 O O . VAL A 1 74 ? 23.426 22.623 30.737 1.00 34.34 74 VAL A O 1
ATOM 559 N N . ASP A 1 75 ? 24.703 23.700 29.169 1.00 35.94 75 ASP A N 1
ATOM 560 C CA . ASP A 1 75 ? 26.128 23.625 29.549 1.00 35.94 75 ASP A CA 1
ATOM 561 C C . ASP A 1 75 ? 26.782 22.331 30.078 1.00 35.94 75 ASP A C 1
ATOM 563 O O . ASP A 1 75 ? 26.470 21.833 31.151 1.00 35.94 75 ASP A O 1
ATOM 567 N N . GLU A 1 76 ? 27.835 21.871 29.381 1.00 30.27 76 GLU A N 1
ATOM 568 C CA . GLU A 1 76 ? 29.239 22.191 29.735 1.00 30.27 76 GLU A CA 1
ATOM 569 C C . GLU A 1 76 ? 30.232 21.617 28.691 1.00 30.27 76 GLU A C 1
ATOM 571 O O . GLU A 1 76 ? 30.176 20.448 28.311 1.00 30.27 76 GLU A O 1
ATOM 576 N N . ALA A 1 77 ? 31.165 22.455 28.221 1.00 37.47 77 ALA A N 1
ATOM 577 C CA . ALA A 1 77 ? 32.304 22.095 27.359 1.00 37.47 77 ALA A CA 1
ATOM 578 C C . ALA A 1 77 ? 33.553 21.730 28.211 1.00 37.47 77 ALA A C 1
ATOM 580 O O . ALA A 1 77 ? 33.533 21.982 29.416 1.00 37.47 77 ALA A O 1
ATOM 581 N N . PRO A 1 78 ? 34.672 21.202 27.644 1.00 42.56 78 PRO A N 1
ATOM 582 C CA . PRO A 1 78 ? 35.615 22.085 26.935 1.00 42.56 78 PRO A CA 1
ATOM 583 C C . PRO A 1 78 ? 36.416 21.479 25.748 1.00 42.56 78 PRO A C 1
ATOM 585 O O . PRO A 1 78 ? 36.905 20.358 25.778 1.00 42.56 78 PRO A O 1
ATOM 588 N N . SER A 1 79 ? 36.592 22.330 24.729 1.00 32.00 79 SER A N 1
ATOM 589 C CA . SER A 1 79 ? 37.766 22.599 23.864 1.00 32.00 79 SER A CA 1
ATOM 590 C C . SER A 1 79 ? 38.887 21.553 23.659 1.00 32.00 79 SER A C 1
ATOM 592 O O . SER A 1 79 ? 39.631 21.261 24.592 1.00 32.00 79 SER A O 1
ATOM 594 N N . ALA A 1 80 ? 39.156 21.192 22.387 1.00 34.06 80 ALA A N 1
ATOM 595 C CA . ALA A 1 80 ? 40.472 21.400 21.742 1.00 34.06 80 ALA A CA 1
ATOM 596 C C . ALA A 1 80 ? 40.479 21.146 20.206 1.00 34.06 80 ALA A C 1
ATOM 598 O O . ALA A 1 80 ? 40.270 20.029 19.749 1.00 34.06 80 ALA A O 1
ATOM 599 N N . ALA A 1 81 ? 40.862 22.199 19.466 1.00 33.75 81 ALA A N 1
ATOM 600 C CA . ALA A 1 81 ? 41.729 22.242 18.271 1.00 33.75 81 ALA A CA 1
ATOM 601 C C . ALA A 1 81 ? 41.292 21.681 16.886 1.00 33.75 81 ALA A C 1
ATOM 603 O O . ALA A 1 81 ? 41.266 20.477 16.665 1.00 33.75 81 ALA A O 1
ATOM 604 N N . GLY A 1 82 ? 41.212 22.591 15.891 1.00 29.83 82 GLY A N 1
ATOM 605 C CA . GLY A 1 82 ? 41.711 22.343 14.519 1.00 29.83 82 GLY A CA 1
ATOM 606 C C . GLY A 1 82 ? 40.811 22.727 13.324 1.00 29.83 82 GLY A C 1
ATOM 607 O O . GLY A 1 82 ? 40.078 21.886 12.833 1.00 29.83 82 GLY A O 1
ATOM 608 N N . SER A 1 83 ? 40.942 23.974 12.840 1.00 34.97 83 SER A N 1
ATOM 609 C CA . SER A 1 83 ? 40.549 24.602 11.540 1.00 34.97 83 SER A CA 1
ATOM 610 C C . SER A 1 83 ? 40.463 23.744 10.247 1.00 34.97 83 SER A C 1
ATOM 612 O O . SER A 1 83 ? 41.061 22.673 10.210 1.00 34.97 83 SER A O 1
ATOM 614 N N . PRO A 1 84 ? 40.011 24.299 9.085 1.00 44.41 84 PRO A N 1
ATOM 615 C CA . PRO A 1 84 ? 39.125 25.450 8.836 1.00 44.41 84 PRO A CA 1
ATOM 616 C C . PRO A 1 84 ? 38.023 25.176 7.774 1.00 44.41 84 PRO A C 1
ATOM 618 O O . PRO A 1 84 ? 37.946 24.126 7.147 1.00 44.41 84 PRO A O 1
ATOM 621 N N . ALA A 1 85 ? 37.189 26.196 7.568 1.00 39.50 85 ALA A N 1
ATOM 622 C CA . ALA A 1 85 ? 36.117 26.328 6.586 1.00 39.50 85 ALA A CA 1
ATOM 623 C C . ALA A 1 85 ? 36.393 25.798 5.161 1.00 39.50 85 ALA A C 1
ATOM 625 O O . ALA A 1 85 ? 37.371 26.177 4.516 1.00 39.50 85 ALA A O 1
ATOM 626 N N . ALA A 1 86 ? 35.412 25.072 4.618 1.00 33.47 86 ALA A N 1
ATOM 627 C CA . ALA A 1 86 ? 35.086 25.059 3.195 1.00 33.47 86 ALA A CA 1
ATOM 628 C C . ALA A 1 86 ? 33.565 24.896 3.051 1.00 33.47 86 ALA A C 1
ATOM 630 O O . ALA A 1 86 ? 32.964 24.037 3.692 1.00 33.47 86 ALA A O 1
ATOM 631 N N . GLY A 1 87 ? 32.954 25.791 2.276 1.00 42.53 87 GLY A N 1
ATOM 632 C CA . GLY A 1 87 ? 31.510 25.926 2.137 1.00 42.53 87 GLY A CA 1
ATOM 633 C C . GLY A 1 87 ? 30.810 24.660 1.649 1.00 42.53 87 GLY A C 1
ATOM 634 O O . GLY A 1 87 ? 31.270 23.978 0.738 1.00 42.53 87 GLY A O 1
ATOM 635 N N . GLY A 1 88 ? 29.650 24.408 2.238 1.00 36.22 88 GLY A N 1
ATOM 636 C CA . GLY A 1 88 ? 28.644 23.500 1.724 1.00 36.22 88 GLY A CA 1
ATOM 637 C C . GLY A 1 88 ? 27.297 24.066 2.130 1.00 36.22 88 GLY A C 1
ATOM 638 O O . GLY A 1 88 ? 26.967 24.072 3.313 1.00 36.22 88 GLY A O 1
ATOM 639 N N . GLU A 1 89 ? 26.563 24.609 1.162 1.00 38.53 89 GLU A N 1
ATOM 640 C CA . GLU A 1 89 ? 25.124 24.831 1.288 1.00 38.53 89 GLU A CA 1
ATOM 641 C C . GLU A 1 89 ? 24.509 23.537 1.816 1.00 38.53 89 GLU A C 1
ATOM 643 O O . GLU A 1 89 ? 24.694 22.488 1.207 1.00 38.53 89 GLU A O 1
ATOM 648 N N . ALA A 1 90 ? 23.848 23.590 2.968 1.00 37.69 90 ALA A N 1
ATOM 649 C CA . ALA A 1 90 ? 23.173 22.439 3.538 1.00 37.69 90 ALA A CA 1
ATOM 650 C C . ALA A 1 90 ? 21.866 22.185 2.769 1.00 37.69 90 ALA A C 1
ATOM 652 O O . ALA A 1 90 ? 20.941 22.991 2.891 1.00 37.69 90 ALA A O 1
ATOM 653 N N . PRO A 1 91 ? 21.705 21.061 2.046 1.00 49.00 91 PRO A N 1
ATOM 654 C CA . PRO A 1 91 ? 20.396 20.513 1.742 1.00 49.00 91 PRO A CA 1
ATOM 655 C C . PRO A 1 91 ? 20.082 19.510 2.865 1.00 49.00 91 PRO A C 1
ATOM 657 O O . PRO A 1 91 ? 20.080 18.302 2.650 1.00 49.00 91 PRO A O 1
ATOM 660 N N . GLY A 1 92 ? 19.978 20.008 4.100 1.00 49.38 92 GLY A N 1
ATOM 661 C CA . GLY A 1 92 ? 20.112 19.172 5.299 1.00 49.38 92 GLY A CA 1
ATOM 662 C C . GLY A 1 92 ? 18.891 18.322 5.641 1.00 49.38 92 GLY A C 1
ATOM 663 O O . GLY A 1 92 ? 19.054 17.191 6.065 1.00 49.38 92 GLY A O 1
ATOM 664 N N . GLU A 1 93 ? 17.667 18.805 5.425 1.00 47.47 93 GLU A N 1
ATOM 665 C CA . GLU A 1 93 ? 16.496 18.104 5.986 1.00 47.47 93 GLU A CA 1
ATOM 666 C C . GLU A 1 93 ? 15.841 17.105 5.021 1.00 47.47 93 GLU A C 1
ATOM 668 O O . GLU A 1 93 ? 15.366 16.057 5.447 1.00 47.47 93 GLU A O 1
ATOM 673 N N . ALA A 1 94 ? 15.869 17.352 3.706 1.00 47.66 94 ALA A N 1
ATOM 674 C CA . ALA A 1 94 ? 15.270 16.433 2.727 1.00 47.66 94 ALA A CA 1
ATOM 675 C C . ALA A 1 94 ? 16.175 15.230 2.381 1.00 47.66 94 ALA A C 1
ATOM 677 O O . ALA A 1 94 ? 15.686 14.175 1.973 1.00 47.66 94 ALA A O 1
ATOM 678 N N . ALA A 1 95 ? 17.497 15.373 2.534 1.00 47.88 95 ALA A N 1
ATOM 679 C CA . ALA A 1 95 ? 18.454 14.286 2.311 1.00 47.88 95 ALA A CA 1
ATOM 680 C C . ALA A 1 95 ? 18.484 13.279 3.479 1.00 47.88 95 ALA A C 1
ATOM 682 O O . ALA A 1 95 ? 18.782 12.098 3.268 1.00 47.88 95 ALA A O 1
ATOM 683 N N . ASP A 1 96 ? 18.122 13.717 4.688 1.00 52.62 96 ASP A N 1
ATOM 684 C CA . ASP A 1 96 ? 18.116 12.881 5.892 1.00 52.62 96 ASP A CA 1
ATOM 685 C C . ASP A 1 96 ? 16.975 11.848 5.895 1.00 52.62 96 ASP A C 1
ATOM 687 O O . ASP A 1 96 ? 17.164 10.711 6.337 1.00 52.62 96 ASP A O 1
ATOM 691 N N . GLU A 1 97 ? 15.812 12.164 5.315 1.00 53.16 97 GLU A N 1
ATOM 692 C CA . GLU A 1 97 ? 14.710 11.194 5.207 1.00 53.16 97 GLU A CA 1
ATOM 693 C C . GLU A 1 97 ? 14.977 10.098 4.167 1.00 53.16 97 GLU A C 1
ATOM 695 O O . GLU A 1 97 ? 14.697 8.922 4.416 1.00 53.16 97 GLU A O 1
ATOM 700 N N . ALA A 1 98 ? 15.587 10.447 3.030 1.00 52.97 98 ALA A N 1
ATOM 701 C CA . ALA A 1 98 ? 16.012 9.469 2.026 1.00 52.97 98 ALA A CA 1
ATOM 702 C C . ALA A 1 98 ? 17.128 8.544 2.555 1.00 52.97 98 ALA A C 1
ATOM 704 O O . ALA A 1 98 ? 17.231 7.385 2.145 1.00 52.97 98 ALA A O 1
ATOM 705 N N . SER A 1 99 ? 17.926 9.035 3.508 1.00 53.66 99 SER A N 1
ATOM 706 C CA . SER A 1 99 ? 19.006 8.284 4.152 1.00 53.66 99 SER A CA 1
ATOM 707 C C . SER A 1 99 ? 18.516 7.346 5.263 1.00 53.66 99 SER A C 1
ATOM 709 O O . SER A 1 99 ? 19.156 6.326 5.512 1.00 53.66 99 SER A O 1
ATOM 711 N N . ARG A 1 100 ? 17.347 7.596 5.879 1.00 56.59 100 ARG A N 1
ATOM 712 C CA . ARG A 1 100 ? 16.761 6.714 6.916 1.00 56.59 100 ARG A CA 1
ATOM 713 C C . ARG A 1 100 ? 16.473 5.290 6.436 1.00 56.59 100 ARG A C 1
ATOM 715 O O . ARG A 1 100 ? 16.494 4.359 7.237 1.00 56.59 100 ARG A O 1
ATOM 722 N N . PHE A 1 101 ? 16.220 5.116 5.140 1.00 54.31 101 PHE A N 1
ATOM 723 C CA . PHE A 1 101 ? 15.924 3.817 4.527 1.00 54.31 101 PHE A CA 1
ATOM 724 C C . PHE A 1 101 ? 17.069 3.281 3.659 1.00 54.31 101 PHE A C 1
ATOM 726 O O . PHE A 1 101 ? 16.988 2.154 3.161 1.00 54.31 101 PHE A O 1
ATOM 733 N N . ALA A 1 102 ? 18.152 4.050 3.503 1.00 54.84 102 ALA A N 1
ATOM 734 C CA . ALA A 1 102 ? 19.336 3.681 2.736 1.00 54.84 102 ALA A CA 1
ATOM 735 C C . ALA A 1 102 ? 20.175 2.640 3.500 1.00 54.84 102 ALA A C 1
ATOM 737 O O . ALA A 1 102 ? 21.234 2.924 4.044 1.00 54.84 102 ALA A O 1
ATOM 738 N N . GLY A 1 103 ? 19.671 1.412 3.582 1.00 58.25 103 GLY A N 1
ATOM 739 C CA . GLY A 1 103 ? 20.346 0.311 4.274 1.00 58.25 103 GLY A CA 1
ATOM 740 C C . GLY A 1 103 ? 19.412 -0.795 4.749 1.00 58.25 103 GLY A C 1
ATOM 741 O O . GLY A 1 103 ? 19.876 -1.882 5.085 1.00 58.25 103 GLY A O 1
ATOM 742 N N . LEU A 1 104 ? 18.099 -0.555 4.741 1.00 62.22 104 LEU A N 1
ATOM 743 C CA . LEU A 1 104 ? 17.123 -1.563 5.127 1.00 62.22 104 LEU A CA 1
ATOM 744 C C . LEU A 1 104 ? 16.745 -2.412 3.915 1.00 62.22 104 LEU A C 1
ATOM 746 O O . LEU A 1 104 ? 16.278 -1.924 2.886 1.00 62.22 104 LEU A O 1
ATOM 750 N N . SER A 1 105 ? 16.938 -3.720 4.044 1.00 64.62 105 SER A N 1
ATOM 751 C CA . SER A 1 105 ? 16.420 -4.675 3.068 1.00 64.62 105 SER A CA 1
ATOM 752 C C . SER A 1 105 ? 14.888 -4.627 3.066 1.00 64.62 105 SER A C 1
ATOM 754 O O . SER A 1 105 ? 14.252 -4.497 4.111 1.00 64.62 105 SER A O 1
ATOM 756 N N . ALA A 1 106 ? 14.256 -4.814 1.906 1.00 61.56 106 ALA A N 1
ATOM 757 C CA . ALA A 1 106 ? 12.791 -4.846 1.799 1.00 61.56 106 ALA A CA 1
ATOM 758 C C . ALA A 1 106 ? 12.130 -6.028 2.556 1.00 61.56 106 ALA A C 1
ATOM 760 O O . ALA A 1 106 ? 10.918 -6.214 2.505 1.00 61.56 106 ALA A O 1
ATOM 761 N N . THR A 1 107 ? 12.920 -6.879 3.213 1.00 62.38 107 THR A N 1
ATOM 762 C CA . THR A 1 107 ? 12.488 -7.900 4.180 1.00 62.38 107 THR A CA 1
ATOM 763 C C . THR A 1 107 ? 12.458 -7.387 5.620 1.00 62.38 107 THR A C 1
ATOM 765 O O . THR A 1 107 ? 11.677 -7.898 6.407 1.00 62.38 107 THR A O 1
ATOM 768 N N . GLN A 1 108 ? 13.260 -6.375 5.959 1.00 61.44 108 GLN A N 1
ATOM 769 C CA . GLN A 1 108 ? 13.251 -5.707 7.269 1.00 61.44 108 GLN A CA 1
ATOM 770 C C . GLN A 1 108 ? 12.149 -4.647 7.383 1.00 61.44 108 GLN A C 1
ATOM 772 O O . GLN A 1 108 ? 11.754 -4.294 8.486 1.00 61.44 108 GLN A O 1
ATOM 777 N N . LEU A 1 109 ? 11.654 -4.155 6.245 1.00 63.78 109 LEU A N 1
ATOM 778 C CA . LEU A 1 109 ? 10.519 -3.229 6.169 1.00 63.78 109 LEU A CA 1
ATOM 779 C C . LEU A 1 109 ? 9.162 -3.943 6.196 1.00 63.78 109 LEU A C 1
ATOM 781 O O . LEU A 1 109 ? 8.135 -3.311 6.429 1.00 63.78 109 LEU A O 1
ATOM 785 N N . A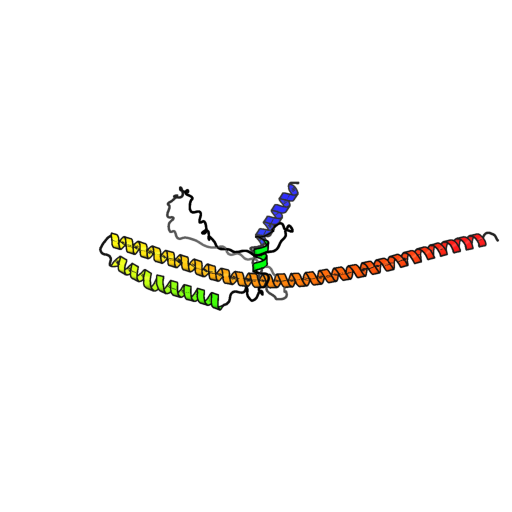LA A 1 110 ? 9.155 -5.258 5.958 1.00 70.56 110 ALA A N 1
ATOM 786 C CA . ALA A 1 110 ? 7.946 -6.054 6.054 1.00 70.56 110 ALA A CA 1
ATOM 787 C C . ALA A 1 110 ? 7.556 -6.213 7.525 1.00 70.56 110 ALA A C 1
ATOM 789 O O . ALA A 1 110 ? 8.353 -6.610 8.376 1.00 70.56 110 ALA A O 1
ATOM 790 N N . THR A 1 111 ? 6.303 -5.912 7.816 1.00 74.31 111 THR A N 1
ATOM 791 C CA . THR A 1 111 ? 5.728 -6.068 9.142 1.00 74.31 111 THR A CA 1
ATOM 792 C C . THR A 1 111 ? 5.482 -7.551 9.410 1.00 74.31 111 THR A C 1
ATOM 794 O O . THR A 1 111 ? 4.919 -8.271 8.581 1.00 74.31 111 THR A O 1
ATOM 797 N N . SER A 1 112 ? 5.969 -8.028 10.557 1.00 81.44 112 SER A N 1
ATOM 798 C CA . SER A 1 112 ? 5.869 -9.439 10.933 1.00 81.44 112 SER A CA 1
ATOM 799 C C . SER A 1 112 ? 4.423 -9.833 11.228 1.00 81.44 112 SER A C 1
ATOM 801 O O . SER A 1 112 ? 3.690 -9.094 11.885 1.00 81.44 112 SER A O 1
ATOM 803 N N . ILE A 1 113 ? 4.054 -11.056 10.844 1.00 75.44 113 ILE A N 1
ATOM 804 C CA . ILE A 1 113 ? 2.767 -11.692 11.173 1.00 75.44 113 ILE A CA 1
ATOM 805 C C . ILE A 1 113 ? 2.534 -11.703 12.694 1.00 75.44 113 ILE A C 1
ATOM 807 O O . ILE A 1 113 ? 1.408 -11.538 13.153 1.00 75.44 113 ILE A O 1
ATOM 811 N N . THR A 1 114 ? 3.603 -11.820 13.489 1.00 78.00 114 THR A N 1
ATOM 812 C CA . THR A 1 114 ? 3.517 -11.755 14.955 1.00 78.00 114 THR A CA 1
ATOM 813 C C . THR A 1 114 ? 3.027 -10.398 15.460 1.00 78.00 114 THR A C 1
ATOM 815 O O . THR A 1 114 ? 2.282 -10.365 16.431 1.00 78.00 114 THR A O 1
ATOM 818 N N . SER A 1 115 ? 3.382 -9.296 14.788 1.00 82.25 115 SER A N 1
ATOM 819 C CA . SER A 1 115 ? 2.907 -7.947 15.129 1.00 82.25 115 SER A CA 1
ATOM 820 C C . SER A 1 115 ? 1.398 -7.835 14.915 1.00 82.25 115 SER A C 1
ATOM 822 O O . SER A 1 115 ? 0.676 -7.375 15.796 1.00 82.25 115 SER A O 1
ATOM 824 N N . VAL A 1 116 ? 0.902 -8.333 13.779 1.00 86.94 116 VAL A N 1
ATOM 825 C CA . VAL A 1 116 ? -0.535 -8.322 13.460 1.00 86.94 116 VAL A CA 1
ATOM 826 C C . VAL A 1 116 ? -1.320 -9.174 14.459 1.00 86.94 116 VAL A C 1
ATOM 828 O O . VAL A 1 116 ? -2.275 -8.689 15.058 1.00 86.94 116 VAL A O 1
ATOM 831 N N . ALA A 1 117 ? -0.850 -10.392 14.742 1.00 85.69 117 ALA A N 1
ATOM 832 C CA . ALA A 1 117 ? -1.489 -11.275 15.716 1.00 85.69 117 ALA A CA 1
ATOM 833 C C . ALA A 1 117 ? -1.541 -10.660 17.128 1.00 85.69 117 ALA A C 1
ATOM 835 O O . ALA A 1 117 ? -2.530 -10.820 17.839 1.00 85.69 117 ALA A O 1
ATOM 836 N N . THR A 1 118 ? -0.509 -9.916 17.552 1.00 90.12 118 THR A N 1
ATOM 837 C CA . THR A 1 118 ? -0.557 -9.218 18.849 1.00 90.12 118 THR A CA 1
ATOM 838 C C . THR A 1 118 ? -1.599 -8.104 18.885 1.00 90.12 118 THR A C 1
ATOM 840 O O . THR A 1 118 ? -2.252 -7.929 19.911 1.00 90.12 118 THR A O 1
ATOM 843 N N . VAL A 1 119 ? -1.798 -7.382 17.778 1.00 89.56 119 VAL A N 1
ATOM 844 C CA . VAL A 1 119 ? -2.824 -6.331 17.676 1.00 89.56 119 VAL A CA 1
ATOM 845 C C . VAL A 1 119 ? -4.228 -6.942 17.722 1.00 89.56 119 VAL A C 1
ATOM 847 O O . VAL A 1 119 ? -5.098 -6.421 18.419 1.00 89.56 119 VAL A O 1
ATOM 850 N N . GLU A 1 120 ? -4.436 -8.089 17.074 1.00 90.44 120 GLU A N 1
ATOM 851 C CA . GLU A 1 120 ? -5.696 -8.843 17.144 1.00 90.44 120 GLU A CA 1
ATOM 852 C C . GLU A 1 120 ? -6.000 -9.320 18.570 1.00 90.44 120 GLU A C 1
ATOM 854 O O . GLU A 1 120 ? -7.105 -9.110 19.072 1.00 90.44 120 GLU A O 1
ATOM 859 N N . VAL A 1 121 ? -5.005 -9.879 19.268 1.00 93.56 121 VAL A N 1
ATOM 860 C CA . VAL A 1 121 ? -5.154 -10.276 20.677 1.00 93.56 121 VAL A CA 1
ATOM 861 C C . VAL A 1 121 ? -5.481 -9.069 21.557 1.00 93.56 121 VAL A C 1
ATOM 863 O O . VAL A 1 121 ? -6.357 -9.160 22.415 1.00 93.56 121 VAL A O 1
ATOM 866 N N . LEU A 1 122 ? -4.825 -7.924 21.350 1.00 92.38 122 LEU A N 1
ATOM 867 C CA . LEU A 1 122 ? -5.144 -6.698 22.086 1.00 92.38 122 LEU A CA 1
ATOM 868 C C . LEU A 1 122 ? -6.577 -6.225 21.811 1.00 92.38 122 LEU A C 1
ATOM 870 O O . LEU A 1 122 ? -7.268 -5.831 22.748 1.00 92.38 122 LEU A O 1
ATOM 874 N N . SER A 1 123 ? -7.051 -6.314 20.568 1.00 93.62 123 SER A N 1
ATOM 875 C CA . SER A 1 123 ? -8.435 -5.983 20.202 1.00 93.62 123 SER A CA 1
ATOM 876 C C . SER A 1 123 ? -9.455 -6.878 20.922 1.00 93.62 123 SER A C 1
ATOM 878 O O . SER A 1 123 ? -10.460 -6.385 21.450 1.00 93.62 123 SER A O 1
ATOM 880 N N . GLU A 1 124 ? -9.178 -8.181 21.015 1.00 94.31 124 GLU A N 1
ATOM 881 C CA . GLU A 1 124 ? -9.988 -9.138 21.783 1.00 94.31 124 GLU A CA 1
ATOM 882 C C . GLU A 1 124 ? -9.979 -8.812 23.283 1.00 94.31 124 GLU A C 1
ATOM 884 O O . GLU A 1 124 ? -11.034 -8.747 23.915 1.00 94.31 124 GLU A O 1
ATOM 889 N N . VAL A 1 125 ? -8.808 -8.516 23.857 1.00 94.50 125 VAL A N 1
ATOM 890 C CA . VAL A 1 125 ? -8.676 -8.140 25.275 1.00 94.50 125 VAL A CA 1
ATOM 891 C C . VAL A 1 125 ? -9.439 -6.851 25.586 1.00 94.50 125 VAL A C 1
ATOM 893 O O . VAL A 1 125 ? -10.153 -6.797 26.586 1.00 94.50 125 VAL A O 1
ATOM 896 N N . VAL A 1 126 ? -9.339 -5.827 24.734 1.00 93.19 126 VAL A N 1
ATOM 897 C CA . VAL A 1 126 ? -10.081 -4.562 24.886 1.00 93.19 126 VAL A CA 1
ATOM 898 C C . VAL A 1 126 ? -11.586 -4.818 24.821 1.00 93.19 126 VAL A C 1
ATOM 900 O O . VAL A 1 126 ? -12.334 -4.319 25.663 1.00 93.19 126 VAL A O 1
ATOM 903 N N . THR A 1 12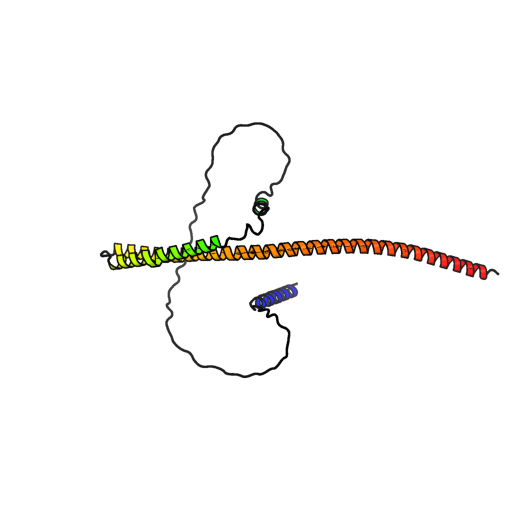7 ? -12.036 -5.646 23.878 1.00 93.44 127 THR A N 1
ATOM 904 C CA . THR A 1 127 ? -13.452 -6.013 23.753 1.00 93.44 127 THR A CA 1
ATOM 905 C C . THR A 1 127 ? -13.940 -6.777 24.985 1.00 93.44 127 THR A C 1
ATOM 907 O O . THR A 1 127 ? -14.987 -6.452 25.542 1.00 93.44 127 THR A O 1
ATOM 910 N N . ALA A 1 128 ? -13.172 -7.751 25.470 1.00 93.88 128 ALA A N 1
ATOM 911 C CA . ALA A 1 128 ? -13.511 -8.494 26.677 1.00 93.88 128 ALA A CA 1
ATOM 912 C C . ALA A 1 128 ? -13.567 -7.582 27.916 1.00 93.88 128 ALA A C 1
ATOM 914 O O . ALA A 1 128 ? -14.503 -7.661 28.712 1.00 93.88 128 ALA A O 1
ATOM 915 N N . LEU A 1 129 ? -12.609 -6.667 28.065 1.00 95.00 129 LEU A N 1
ATOM 916 C CA . LEU A 1 129 ? -12.548 -5.754 29.203 1.00 95.00 129 LEU A CA 1
ATOM 917 C C . LEU A 1 129 ? -13.724 -4.764 29.208 1.00 95.00 129 LEU A C 1
ATOM 919 O O . LEU A 1 129 ? -14.417 -4.635 30.218 1.00 95.00 129 LEU A O 1
ATOM 923 N N . PHE A 1 130 ? -13.975 -4.072 28.096 1.00 93.44 130 PHE A N 1
ATOM 924 C CA . PHE A 1 130 ? -14.987 -3.016 28.057 1.00 93.44 130 PHE A CA 1
ATOM 925 C C . PHE A 1 130 ? -16.400 -3.561 27.847 1.00 93.44 130 PHE A C 1
ATOM 927 O O . PHE A 1 130 ? -17.262 -3.312 28.692 1.00 93.44 130 PHE A O 1
ATOM 934 N N . SER A 1 131 ? -16.636 -4.362 26.807 1.00 91.12 131 SER A N 1
ATOM 935 C CA . SER A 1 131 ? -17.980 -4.858 26.480 1.00 91.12 131 SER A CA 1
ATOM 936 C C . SER A 1 131 ? -18.466 -5.954 27.425 1.00 91.12 131 SER A C 1
ATOM 938 O O . SER A 1 131 ? -19.653 -5.996 27.744 1.00 91.12 131 SER A O 1
ATOM 940 N N . GLN A 1 132 ? -17.585 -6.855 27.876 1.00 92.06 132 GLN A N 1
ATOM 941 C CA . GLN A 1 132 ? -18.014 -8.024 28.659 1.00 92.06 132 GLN A CA 1
ATOM 942 C C . GLN A 1 132 ? -17.904 -7.813 30.173 1.00 92.06 132 GLN A C 1
ATOM 944 O O . GLN A 1 132 ? -18.632 -8.464 30.922 1.00 92.06 132 GLN A O 1
ATOM 949 N N . GLN A 1 133 ? -17.033 -6.912 30.643 1.00 93.62 133 GLN A N 1
ATOM 950 C CA . GLN A 1 133 ? -16.829 -6.684 32.079 1.00 93.62 133 GLN A CA 1
ATOM 951 C C . GLN A 1 133 ? -17.272 -5.287 32.528 1.00 93.62 133 GLN A C 1
ATOM 953 O O . GLN A 1 133 ? -18.204 -5.171 33.323 1.00 93.62 133 GLN A O 1
ATOM 958 N N . LEU A 1 134 ? -16.636 -4.220 32.040 1.00 92.75 134 LEU A N 1
ATOM 959 C CA . LEU A 1 134 ? -16.813 -2.872 32.594 1.00 92.75 134 LEU A CA 1
ATOM 960 C C . LEU A 1 134 ? -18.176 -2.250 32.262 1.00 92.75 134 LEU A C 1
ATOM 962 O O . LEU A 1 134 ? -18.860 -1.762 33.165 1.00 92.75 134 LEU A O 1
ATOM 966 N N . ALA A 1 135 ? -18.609 -2.298 31.000 1.00 91.50 135 ALA A N 1
ATOM 967 C CA . ALA A 1 135 ? -19.908 -1.776 30.581 1.00 91.50 135 ALA A CA 1
ATOM 968 C C . ALA A 1 135 ? -21.088 -2.454 31.308 1.00 91.50 135 ALA A C 1
ATOM 970 O O . ALA A 1 135 ? -21.915 -1.731 31.874 1.00 91.50 135 ALA A O 1
ATOM 971 N N . PRO A 1 136 ? -21.181 -3.799 31.395 1.00 94.00 136 PRO A N 1
ATOM 972 C CA . PRO A 1 136 ? -22.267 -4.442 32.131 1.00 94.00 136 PRO A CA 1
ATOM 973 C C . PRO A 1 136 ? -22.208 -4.158 33.637 1.00 94.00 136 PRO A C 1
ATOM 975 O O . PRO A 1 136 ? -23.253 -3.912 34.242 1.00 94.00 136 PRO A O 1
ATOM 978 N N . GLN A 1 137 ? -21.017 -4.087 34.248 1.00 93.81 137 GLN A N 1
ATOM 979 C CA . GLN A 1 137 ? -20.883 -3.694 35.657 1.00 93.81 137 GLN A CA 1
ATOM 980 C C . GLN A 1 137 ? -21.389 -2.267 35.914 1.00 93.81 137 GLN A C 1
ATOM 982 O O . GLN A 1 137 ? -22.137 -2.040 36.871 1.00 93.81 137 GLN A O 1
ATOM 987 N N . CYS A 1 138 ? -21.037 -1.300 35.062 1.00 93.25 138 CYS A N 1
ATOM 988 C CA . CYS A 1 138 ? -21.540 0.069 35.186 1.00 93.25 138 CYS A CA 1
ATOM 989 C C . CYS A 1 138 ? -23.034 0.172 34.862 1.00 93.25 138 CYS A C 1
ATOM 991 O O . CYS A 1 138 ? -23.743 0.920 35.534 1.00 93.25 138 CYS A O 1
ATOM 993 N N . ALA A 1 139 ? -23.554 -0.632 33.932 1.00 92.75 139 ALA A N 1
ATOM 994 C CA . ALA A 1 139 ? -24.989 -0.721 33.674 1.00 92.75 139 ALA A CA 1
ATOM 995 C C . ALA A 1 139 ? -25.762 -1.273 34.887 1.00 92.75 139 ALA A C 1
ATOM 997 O O . ALA A 1 139 ? -26.830 -0.759 35.230 1.00 92.75 139 ALA A O 1
ATOM 998 N N . GLU A 1 140 ? -25.224 -2.276 35.590 1.00 95.38 140 GLU A N 1
ATOM 999 C CA . GLU A 1 140 ? -25.805 -2.758 36.846 1.00 95.38 140 GLU A CA 1
ATOM 1000 C C . GLU A 1 140 ? -25.773 -1.692 37.944 1.00 95.38 140 GLU A C 1
ATOM 1002 O O . GLU A 1 140 ? -26.781 -1.473 38.622 1.00 95.38 140 GLU A O 1
ATOM 1007 N N . ARG A 1 141 ? -24.640 -0.999 38.112 1.00 94.12 141 ARG A N 1
ATOM 1008 C CA . ARG A 1 141 ? -24.505 0.093 39.089 1.00 94.12 141 ARG A CA 1
ATOM 1009 C C . ARG A 1 141 ? -25.451 1.247 38.779 1.00 94.12 141 ARG A C 1
ATOM 1011 O O . ARG A 1 141 ? -26.101 1.746 39.693 1.00 94.12 141 ARG A O 1
ATOM 1018 N N . PHE A 1 142 ? -25.626 1.591 37.505 1.00 94.06 142 PHE A N 1
ATOM 1019 C CA . PHE A 1 142 ? -26.610 2.572 37.051 1.00 94.06 142 PHE A CA 1
ATOM 1020 C C . PHE A 1 142 ? -28.040 2.180 37.448 1.00 94.06 142 PHE A C 1
ATOM 1022 O O . PHE A 1 142 ? -28.794 3.023 37.932 1.00 94.06 142 PHE A O 1
ATOM 1029 N N . ARG A 1 143 ? -28.413 0.900 37.299 1.00 93.88 143 ARG A N 1
ATOM 1030 C CA . ARG A 1 143 ? -29.735 0.393 37.715 1.00 93.88 143 ARG A CA 1
ATOM 1031 C C . ARG A 1 143 ? -29.914 0.387 39.236 1.00 93.88 143 ARG A C 1
ATOM 1033 O O . ARG A 1 143 ? -31.025 0.606 39.708 1.00 93.88 143 ARG A O 1
ATOM 1040 N N . ARG A 1 144 ? -28.844 0.131 39.998 1.00 95.06 144 ARG A N 1
ATOM 1041 C CA . ARG A 1 144 ? -28.860 0.093 41.475 1.00 95.06 144 ARG A CA 1
ATOM 1042 C C . ARG A 1 144 ? -28.690 1.471 42.135 1.00 95.06 144 ARG A C 1
ATOM 1044 O O . ARG A 1 144 ? -28.916 1.586 43.340 1.00 95.06 144 ARG A O 1
ATOM 1051 N N . ALA A 1 145 ? -28.297 2.495 41.379 1.00 94.94 145 ALA A N 1
ATOM 1052 C CA . ALA A 1 145 ? -28.041 3.841 41.880 1.00 94.94 145 ALA A CA 1
ATOM 1053 C C . ALA A 1 145 ? -29.301 4.486 42.472 1.00 94.94 145 ALA A C 1
ATOM 1055 O O . ALA A 1 145 ? -30.375 4.491 41.863 1.00 94.94 145 ALA A O 1
ATOM 1056 N N . ARG A 1 146 ? -29.161 5.066 43.668 1.00 94.75 146 ARG A N 1
ATOM 1057 C CA . ARG A 1 146 ? -30.297 5.623 44.421 1.00 94.75 146 ARG A CA 1
ATOM 1058 C C . ARG A 1 146 ? -30.476 7.104 44.128 1.00 94.75 146 ARG A C 1
ATOM 1060 O O . ARG A 1 146 ? -31.603 7.582 43.987 1.00 94.75 146 ARG A O 1
ATOM 1067 N N . THR A 1 147 ? -29.372 7.830 43.982 1.00 96.75 147 THR A N 1
ATOM 1068 C CA . THR A 1 147 ? -29.405 9.273 43.738 1.00 96.75 147 THR A CA 1
ATOM 1069 C C . THR A 1 147 ? -29.403 9.595 42.241 1.00 96.75 147 THR A C 1
ATOM 1071 O O . THR A 1 147 ? -29.013 8.794 41.388 1.00 96.75 147 THR A O 1
ATOM 1074 N N . ARG A 1 148 ? -29.894 10.788 41.883 1.00 95.31 148 ARG A N 1
ATOM 1075 C CA . ARG A 1 148 ? -29.843 11.279 40.494 1.00 95.31 148 ARG A CA 1
ATOM 1076 C C . ARG A 1 148 ? -28.404 11.560 40.052 1.00 95.31 148 ARG A C 1
ATOM 1078 O O . ARG A 1 148 ? -28.081 11.316 38.894 1.00 95.31 148 ARG A O 1
ATOM 1085 N N . ALA A 1 149 ? -27.572 12.056 40.967 1.00 95.62 149 ALA A N 1
ATOM 1086 C CA . ALA A 1 149 ? -26.165 12.341 40.708 1.00 95.62 149 ALA A CA 1
ATOM 1087 C C . ALA A 1 149 ? -25.393 11.059 40.350 1.00 95.62 149 ALA A C 1
ATOM 1089 O O . ALA A 1 149 ? -24.746 11.027 39.309 1.00 95.62 149 ALA A O 1
ATOM 1090 N N . GLU A 1 150 ? -25.568 9.980 41.124 1.00 94.69 150 GLU A N 1
ATOM 1091 C CA . GLU A 1 150 ? -24.986 8.661 40.818 1.00 94.69 150 GLU A CA 1
ATOM 1092 C C . GLU A 1 150 ? -25.468 8.107 39.471 1.00 94.69 150 GLU A C 1
ATOM 1094 O O . GLU A 1 150 ? -24.691 7.569 38.689 1.00 94.69 150 GLU A O 1
ATOM 1099 N N . ARG A 1 151 ? -26.761 8.249 39.152 1.00 94.19 151 ARG A N 1
ATOM 1100 C CA . ARG A 1 151 ? -27.271 7.816 37.842 1.00 94.19 151 ARG A CA 1
ATOM 1101 C C . ARG A 1 151 ? -26.607 8.578 36.696 1.00 94.19 151 ARG A C 1
ATOM 1103 O O . ARG A 1 151 ? -26.262 7.977 35.684 1.00 94.19 151 ARG A O 1
ATOM 1110 N N . LEU A 1 152 ? -26.418 9.888 36.835 1.00 95.62 152 LEU A N 1
ATOM 1111 C CA . LEU A 1 152 ? -25.716 10.681 35.825 1.00 95.62 152 LEU A CA 1
ATOM 1112 C C . LEU A 1 152 ? -24.244 10.275 35.697 1.00 95.62 152 LEU A C 1
ATOM 1114 O O . LEU A 1 152 ? -23.783 10.137 34.568 1.00 95.62 152 LEU A O 1
ATOM 1118 N N . SER A 1 153 ? -23.536 10.019 36.803 1.00 95.62 153 SER A N 1
ATOM 1119 C CA . SER A 1 153 ? -22.133 9.589 36.749 1.00 95.62 153 SER A CA 1
ATOM 1120 C C . SER A 1 153 ? -21.980 8.234 36.058 1.00 95.62 153 SER A C 1
ATOM 1122 O O . SER A 1 153 ? -21.238 8.140 35.086 1.00 95.62 153 SER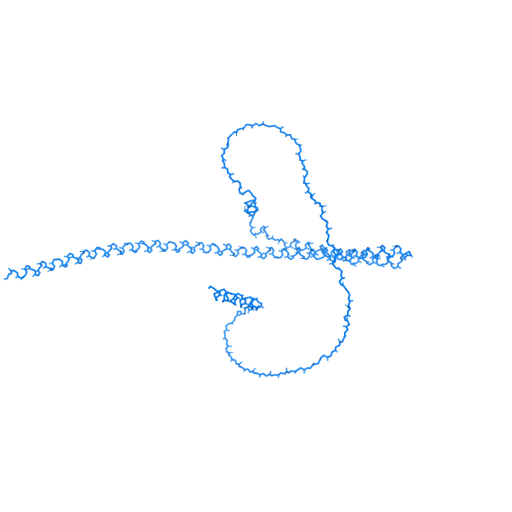 A O 1
ATOM 1124 N N . TYR A 1 154 ? -22.761 7.218 36.445 1.00 96.44 154 TYR A N 1
ATOM 1125 C CA . TYR A 1 154 ? -22.692 5.901 35.799 1.00 96.44 154 TYR A CA 1
ATOM 1126 C C . TYR A 1 154 ? -23.130 5.938 34.328 1.00 96.44 154 TYR A C 1
ATOM 1128 O O . TYR A 1 154 ? -22.614 5.181 33.509 1.00 96.44 154 TYR A O 1
ATOM 1136 N N . LYS A 1 155 ? -24.057 6.835 33.958 1.00 95.25 155 LYS A N 1
ATOM 1137 C CA . LYS A 1 155 ? -24.427 7.047 32.551 1.00 95.25 155 LYS A CA 1
ATOM 1138 C C . LYS A 1 155 ? -23.274 7.652 31.749 1.00 95.25 155 LYS A C 1
ATOM 1140 O O . LYS A 1 155 ? -23.077 7.257 30.604 1.00 95.25 155 LYS A O 1
ATOM 1145 N N . LEU A 1 156 ? -22.541 8.608 32.321 1.00 96.25 156 LEU A N 1
ATOM 1146 C CA . LEU A 1 156 ? -21.353 9.179 31.684 1.00 96.25 156 LEU A CA 1
ATOM 1147 C C . LEU A 1 156 ? -20.251 8.127 31.542 1.00 96.25 156 LEU A C 1
ATOM 1149 O O . LEU A 1 156 ? -19.711 7.987 30.453 1.00 96.25 156 LEU A O 1
ATOM 1153 N N . GLU A 1 157 ? -19.980 7.346 32.590 1.00 95.38 157 GLU A N 1
ATOM 1154 C CA . GLU A 1 157 ? -19.014 6.240 32.543 1.00 95.38 157 GLU A CA 1
ATOM 1155 C C . GLU A 1 157 ? -19.353 5.234 31.441 1.00 95.38 157 GLU A C 1
ATOM 1157 O O . GLU A 1 157 ? -18.486 4.895 30.642 1.00 95.38 157 GLU A O 1
ATOM 1162 N N . LEU A 1 158 ? -20.622 4.823 31.331 1.00 94.88 158 LEU A N 1
ATOM 1163 C CA . LEU A 1 158 ? -21.062 3.910 30.276 1.00 94.88 158 LEU A CA 1
ATOM 1164 C C . LEU A 1 158 ? -20.780 4.485 28.880 1.00 94.88 158 LEU A C 1
ATOM 1166 O O . LEU A 1 158 ? -20.231 3.795 28.028 1.00 94.88 158 LEU A O 1
ATOM 1170 N N . ARG A 1 159 ? -21.090 5.770 28.661 1.00 95.38 159 ARG A N 1
ATOM 1171 C CA . ARG A 1 159 ? -20.813 6.450 27.385 1.00 95.38 159 ARG A CA 1
ATOM 1172 C C . ARG A 1 159 ? -19.323 6.587 27.098 1.00 95.38 159 ARG A C 1
ATOM 1174 O O . ARG A 1 159 ? -18.925 6.487 25.940 1.00 95.38 159 ARG A O 1
ATOM 1181 N N . ILE A 1 160 ? -18.514 6.828 28.126 1.00 95.62 160 ILE A N 1
ATOM 1182 C CA . ILE A 1 160 ? -17.058 6.892 27.997 1.00 95.62 160 ILE A CA 1
ATOM 1183 C C . ILE A 1 160 ? -16.518 5.519 27.601 1.00 95.62 160 ILE A C 1
ATOM 1185 O O . ILE A 1 160 ? -15.736 5.449 26.662 1.00 95.62 160 ILE A O 1
ATOM 1189 N N . PHE A 1 161 ? -16.965 4.438 28.246 1.00 95.19 161 PHE A N 1
ATOM 1190 C CA . PHE A 1 161 ? -16.543 3.079 27.903 1.00 95.19 161 PHE A CA 1
ATOM 1191 C C . PHE A 1 161 ? -16.955 2.679 26.488 1.00 95.19 161 PHE A C 1
ATOM 1193 O O . PHE A 1 161 ? -16.100 2.236 25.731 1.00 95.19 161 PHE A O 1
ATOM 1200 N N . GLU A 1 162 ? -18.211 2.914 26.099 1.00 92.88 162 GLU A N 1
ATOM 1201 C CA . GLU A 1 162 ? -18.693 2.650 24.735 1.00 92.88 162 GLU A CA 1
ATOM 1202 C C . GLU A 1 162 ? -17.857 3.399 23.686 1.00 92.88 162 GLU A C 1
ATOM 1204 O O . GLU A 1 162 ? -17.438 2.823 22.682 1.00 92.88 162 GLU A O 1
ATOM 1209 N N . ARG A 1 163 ? -17.584 4.690 23.923 1.00 95.62 163 ARG A N 1
ATOM 1210 C CA . ARG A 1 163 ? -16.821 5.517 22.983 1.00 95.62 163 ARG A CA 1
ATOM 1211 C C . ARG A 1 163 ? -15.348 5.126 22.933 1.00 95.62 163 ARG A C 1
ATOM 1213 O O . ARG A 1 163 ? -14.798 5.032 21.841 1.00 95.62 163 ARG A O 1
ATOM 1220 N N . LEU A 1 164 ? -14.721 4.914 24.089 1.00 94.88 164 LEU A N 1
ATOM 1221 C CA . LEU A 1 164 ? -13.315 4.527 24.186 1.00 94.88 164 LEU A CA 1
ATOM 1222 C C . LEU A 1 164 ? -13.085 3.177 23.512 1.00 94.88 164 LEU A C 1
ATOM 1224 O O . LEU A 1 164 ? -12.158 3.039 22.726 1.00 94.88 164 LEU A O 1
ATOM 1228 N N . GLU A 1 165 ? -13.952 2.202 23.772 1.00 94.38 165 GLU A N 1
ATOM 1229 C CA . GLU A 1 165 ? -13.874 0.887 23.146 1.00 94.38 165 GLU A CA 1
ATOM 1230 C C . GLU A 1 165 ? -14.020 0.980 21.622 1.00 94.38 165 GLU A C 1
ATOM 1232 O O . GLU A 1 165 ? -13.215 0.409 20.887 1.00 94.38 165 GLU A O 1
ATOM 1237 N N . ALA A 1 166 ? -15.020 1.723 21.136 1.00 94.75 166 ALA A N 1
ATOM 1238 C CA . ALA A 1 166 ? -15.229 1.909 19.705 1.00 94.75 166 ALA A CA 1
ATOM 1239 C C . ALA A 1 166 ? -14.030 2.592 19.031 1.00 94.75 166 ALA A C 1
ATOM 1241 O O . ALA A 1 166 ? -13.624 2.167 17.949 1.00 94.75 166 ALA A O 1
ATOM 1242 N N . GLN A 1 167 ? -13.457 3.611 19.677 1.00 96.88 167 GLN A N 1
ATOM 1243 C CA . GLN A 1 167 ? -12.301 4.342 19.168 1.00 96.88 167 GLN A CA 1
ATOM 1244 C C . GLN A 1 167 ? -11.045 3.470 19.158 1.00 96.88 167 GLN A C 1
ATOM 1246 O O . GLN A 1 167 ? -10.451 3.295 18.104 1.00 96.88 167 GLN A O 1
ATOM 1251 N N . VAL A 1 168 ? -10.705 2.822 20.275 1.00 95.81 168 VAL A N 1
ATOM 1252 C CA . VAL A 1 168 ? -9.539 1.928 20.345 1.00 95.81 168 VAL A CA 1
ATOM 1253 C C . VAL A 1 168 ? -9.666 0.783 19.338 1.00 95.81 168 VAL A C 1
ATOM 1255 O O . VAL A 1 168 ? -8.688 0.414 18.700 1.00 95.81 168 VAL A O 1
ATOM 1258 N N . ARG A 1 169 ? -10.869 0.239 19.121 1.00 94.38 169 ARG A N 1
ATOM 1259 C CA . ARG A 1 169 ? -11.089 -0.788 18.092 1.00 94.38 169 ARG A CA 1
ATOM 1260 C C . ARG A 1 169 ? -10.946 -0.245 16.669 1.00 94.38 169 ARG A C 1
ATOM 1262 O O . ARG A 1 169 ? -10.555 -0.993 15.777 1.00 94.38 169 ARG A O 1
ATOM 1269 N N . ALA A 1 170 ? -11.331 1.003 16.413 1.00 95.94 170 ALA A N 1
ATOM 1270 C CA . ALA A 1 170 ? -11.062 1.642 15.127 1.00 95.94 170 ALA A CA 1
ATOM 1271 C C . ALA A 1 170 ? -9.550 1.807 14.931 1.00 95.94 170 ALA A C 1
ATOM 1273 O O . ALA A 1 170 ? -9.021 1.265 13.971 1.00 95.94 170 ALA A O 1
ATOM 1274 N N . ASP A 1 171 ? -8.855 2.382 15.912 1.00 95.94 171 ASP A N 1
ATOM 1275 C CA . ASP A 1 171 ? -7.411 2.619 15.852 1.00 95.94 171 ASP A CA 1
ATOM 1276 C C . ASP A 1 171 ? -6.613 1.309 15.682 1.00 95.94 171 ASP A C 1
ATOM 1278 O O . ASP A 1 171 ? -5.683 1.235 14.883 1.00 95.94 171 ASP A O 1
ATOM 1282 N N . LEU A 1 172 ? -6.986 0.234 16.390 1.00 93.62 172 LEU A N 1
ATOM 1283 C CA . LEU A 1 172 ? -6.335 -1.075 16.238 1.00 93.62 172 LEU A CA 1
ATOM 1284 C C . LEU A 1 172 ? -6.591 -1.695 14.857 1.00 93.62 172 LEU A C 1
ATOM 1286 O O . LEU A 1 172 ? -5.692 -2.335 14.314 1.00 93.62 172 LEU A O 1
ATOM 1290 N N . ARG A 1 173 ? -7.781 -1.503 14.269 1.00 94.75 173 ARG A N 1
ATOM 1291 C CA . ARG A 1 173 ? -8.054 -1.933 12.886 1.00 94.75 173 ARG A CA 1
ATOM 1292 C C . ARG A 1 173 ? -7.223 -1.133 11.892 1.00 94.75 173 ARG A C 1
ATOM 1294 O O . ARG A 1 173 ? -6.580 -1.739 11.042 1.00 94.75 173 ARG A O 1
ATOM 1301 N N . ASP A 1 174 ? -7.149 0.181 12.073 1.00 95.12 174 ASP A N 1
ATOM 1302 C CA . ASP A 1 174 ? -6.323 1.054 11.243 1.00 95.12 174 ASP A CA 1
ATOM 1303 C C . ASP A 1 174 ? -4.849 0.624 11.302 1.00 95.12 174 ASP A C 1
ATOM 1305 O O . ASP A 1 174 ? 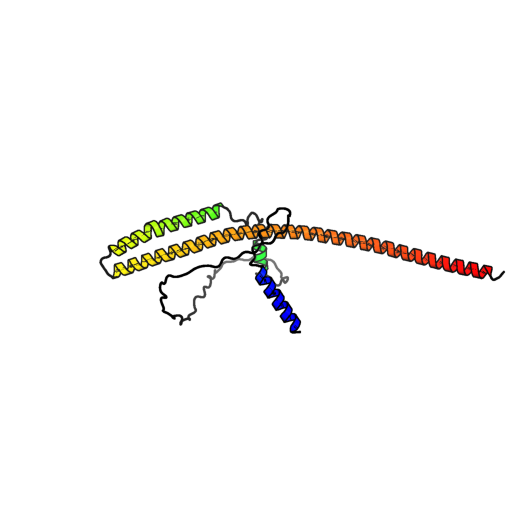-4.185 0.541 10.273 1.00 95.12 174 ASP A O 1
ATOM 1309 N N . ILE A 1 175 ? -4.336 0.249 12.480 1.00 92.06 175 ILE A N 1
ATOM 1310 C CA . ILE A 1 175 ? -2.975 -0.292 12.626 1.00 92.06 175 ILE A CA 1
ATOM 1311 C C . ILE A 1 175 ? -2.791 -1.586 11.815 1.00 92.06 175 ILE A C 1
ATOM 1313 O O . ILE A 1 175 ? -1.775 -1.739 11.131 1.00 92.06 175 ILE A O 1
ATOM 1317 N N . VAL A 1 176 ? -3.751 -2.517 11.856 1.00 90.62 176 VAL A N 1
ATOM 1318 C CA . VAL A 1 176 ? -3.694 -3.755 11.054 1.00 90.62 176 VAL A CA 1
ATOM 1319 C C . VAL A 1 176 ? -3.703 -3.443 9.555 1.00 90.62 176 VAL A C 1
ATOM 1321 O O . VAL A 1 176 ? -2.905 -4.011 8.802 1.00 90.62 176 VAL A O 1
ATOM 1324 N N . ASP A 1 177 ? -4.539 -2.505 9.121 1.00 92.69 177 ASP A N 1
ATOM 1325 C CA . ASP A 1 177 ? -4.630 -2.089 7.722 1.00 92.69 177 ASP A CA 1
ATOM 1326 C C . ASP A 1 177 ? -3.346 -1.383 7.253 1.00 92.69 177 ASP A C 1
ATOM 1328 O O . ASP A 1 177 ? -2.848 -1.645 6.151 1.00 92.69 177 ASP A O 1
ATOM 1332 N N . ILE A 1 178 ? -2.732 -0.562 8.110 1.00 90.81 178 ILE A N 1
ATOM 1333 C CA . ILE A 1 178 ? -1.411 0.038 7.876 1.00 90.81 178 ILE A CA 1
ATOM 1334 C C . ILE A 1 178 ? -0.342 -1.055 7.741 1.00 90.81 178 ILE A C 1
ATOM 1336 O O . ILE A 1 178 ? 0.485 -1.006 6.832 1.00 90.81 178 ILE A O 1
ATOM 1340 N N . HIS A 1 179 ? -0.355 -2.086 8.588 1.00 88.50 179 HIS A N 1
ATOM 1341 C CA . HIS A 1 179 ? 0.585 -3.204 8.459 1.00 88.50 179 HIS A CA 1
ATOM 1342 C C . HIS A 1 179 ? 0.412 -3.955 7.130 1.00 88.50 179 HIS A C 1
ATOM 1344 O O . HIS A 1 179 ? 1.397 -4.242 6.439 1.00 88.50 179 HIS A O 1
ATOM 1350 N N . ARG A 1 180 ? -0.836 -4.233 6.736 1.00 89.19 180 ARG A N 1
ATOM 1351 C CA . ARG A 1 180 ? -1.149 -4.905 5.469 1.00 89.19 180 ARG A CA 1
ATOM 1352 C C . ARG A 1 180 ? -0.705 -4.075 4.264 1.00 89.19 180 ARG A C 1
ATOM 1354 O O . ARG A 1 180 ? -0.020 -4.605 3.389 1.00 89.19 180 ARG A O 1
ATOM 1361 N N . SER A 1 181 ? -1.042 -2.788 4.246 1.00 92.06 181 SER A N 1
ATOM 1362 C CA . SER A 1 181 ? -0.650 -1.869 3.172 1.00 92.06 181 SER A CA 1
ATOM 1363 C C . SER A 1 181 ? 0.866 -1.675 3.102 1.00 92.06 181 SER A C 1
ATOM 1365 O O . SER A 1 181 ? 1.426 -1.729 2.012 1.00 92.06 181 SER A O 1
ATOM 1367 N N . ASN A 1 182 ? 1.573 -1.579 4.232 1.00 90.19 182 ASN A N 1
ATOM 1368 C CA . ASN A 1 182 ? 3.039 -1.513 4.250 1.00 90.19 182 ASN A CA 1
ATOM 1369 C C . ASN A 1 182 ? 3.689 -2.752 3.618 1.00 90.19 182 ASN A C 1
ATOM 1371 O O . ASN A 1 182 ? 4.671 -2.636 2.880 1.00 90.19 182 ASN A O 1
ATOM 1375 N N . ASN A 1 183 ? 3.134 -3.942 3.861 1.00 89.38 183 ASN A N 1
ATOM 1376 C CA . ASN A 1 183 ? 3.619 -5.173 3.238 1.00 89.38 183 ASN A CA 1
ATOM 1377 C C . ASN A 1 183 ? 3.373 -5.191 1.726 1.00 89.38 183 ASN A C 1
ATOM 1379 O O . ASN A 1 183 ? 4.254 -5.600 0.964 1.00 89.38 183 ASN A O 1
ATOM 1383 N N . GLU A 1 184 ? 2.209 -4.716 1.287 1.00 90.88 184 GLU A N 1
ATOM 1384 C CA . GLU A 1 184 ? 1.893 -4.573 -0.132 1.00 90.88 184 GLU A CA 1
ATOM 1385 C C . GLU A 1 184 ? 2.818 -3.559 -0.818 1.00 90.88 184 GLU A C 1
ATOM 1387 O O . GLU A 1 184 ? 3.410 -3.869 -1.852 1.00 90.88 184 GLU A O 1
ATOM 1392 N N . LEU A 1 185 ? 3.047 -2.398 -0.202 1.00 90.62 185 LEU A N 1
ATOM 1393 C CA . LEU A 1 185 ? 3.991 -1.391 -0.688 1.00 90.62 185 LEU A CA 1
ATOM 1394 C C . LEU A 1 185 ? 5.414 -1.951 -0.778 1.00 90.62 185 LEU A C 1
ATOM 1396 O O . LEU A 1 185 ? 6.110 -1.715 -1.765 1.00 90.62 185 LEU A O 1
ATOM 1400 N N . CYS A 1 186 ? 5.847 -2.761 0.192 1.00 88.94 186 CYS A N 1
ATOM 1401 C CA . CYS A 1 186 ? 7.139 -3.446 0.122 1.00 88.94 186 CYS A CA 1
ATOM 1402 C C . CYS A 1 186 ? 7.215 -4.422 -1.060 1.00 88.94 186 CYS A C 1
ATOM 1404 O O . CYS A 1 186 ? 8.268 -4.551 -1.691 1.00 88.94 186 CYS A O 1
ATOM 1406 N N . TYR A 1 187 ? 6.122 -5.120 -1.372 1.00 90.31 187 TYR A N 1
ATOM 1407 C CA . TYR A 1 187 ? 6.051 -6.003 -2.533 1.00 90.31 187 TYR A CA 1
ATOM 1408 C C . TYR A 1 187 ? 6.103 -5.215 -3.849 1.00 90.31 187 TYR A C 1
ATOM 1410 O O . TYR A 1 187 ? 6.938 -5.517 -4.705 1.00 90.31 187 TYR A O 1
ATOM 1418 N N . GLN A 1 188 ? 5.295 -4.162 -3.978 1.00 93.31 188 GLN A N 1
ATOM 1419 C CA . GLN A 1 188 ? 5.296 -3.272 -5.142 1.00 93.31 188 GLN A CA 1
ATOM 1420 C C . GLN A 1 188 ? 6.673 -2.623 -5.343 1.00 93.31 188 GLN A C 1
ATOM 1422 O O . GLN A 1 188 ? 7.206 -2.602 -6.451 1.00 93.31 188 GLN A O 1
ATOM 1427 N N . MET A 1 189 ? 7.326 -2.187 -4.265 1.00 91.75 189 MET A N 1
ATOM 1428 C CA . MET A 1 189 ? 8.677 -1.633 -4.320 1.00 91.75 189 MET A CA 1
ATOM 1429 C C . MET A 1 189 ? 9.699 -2.656 -4.835 1.00 91.75 189 MET A C 1
ATOM 1431 O O . MET A 1 189 ? 10.540 -2.316 -5.669 1.00 91.75 189 MET A O 1
ATOM 1435 N N . LYS A 1 190 ? 9.612 -3.927 -4.415 1.00 90.06 190 LYS A N 1
ATOM 1436 C CA . LYS A 1 190 ? 10.460 -5.000 -4.970 1.00 90.06 190 LYS A CA 1
ATOM 1437 C C . LYS A 1 190 ? 10.231 -5.186 -6.471 1.00 90.06 190 LYS A C 1
ATOM 1439 O O . LYS A 1 190 ? 11.202 -5.392 -7.195 1.00 90.06 190 LYS A O 1
ATOM 1444 N N . GLN A 1 191 ? 8.987 -5.108 -6.944 1.00 93.31 191 GLN A N 1
ATOM 1445 C CA . GLN A 1 191 ? 8.681 -5.188 -8.377 1.00 93.31 191 GLN A CA 1
ATOM 1446 C C . GLN A 1 191 ? 9.274 -4.002 -9.145 1.00 93.31 191 GLN A C 1
ATOM 1448 O O . GLN A 1 191 ? 9.941 -4.207 -10.155 1.00 93.31 191 GLN A O 1
ATOM 1453 N N . ILE A 1 192 ? 9.116 -2.779 -8.633 1.00 93.69 192 ILE A N 1
ATOM 1454 C CA . ILE A 1 192 ? 9.684 -1.570 -9.244 1.00 93.69 192 ILE A CA 1
ATOM 1455 C C . ILE A 1 192 ? 11.210 -1.666 -9.330 1.00 93.69 192 ILE A C 1
ATOM 1457 O O . ILE A 1 192 ? 11.791 -1.311 -10.351 1.00 93.69 192 ILE A O 1
ATOM 1461 N N . LEU A 1 193 ? 11.876 -2.177 -8.292 1.00 92.56 193 LEU A N 1
ATOM 1462 C CA . LEU A 1 193 ? 13.328 -2.363 -8.312 1.00 92.56 193 LEU A CA 1
ATOM 1463 C C . LEU A 1 193 ? 13.781 -3.395 -9.352 1.00 92.56 193 LEU A C 1
ATOM 1465 O O . LEU A 1 193 ? 14.816 -3.183 -9.984 1.00 92.56 193 LEU A O 1
ATOM 1469 N N . ARG A 1 194 ? 13.013 -4.475 -9.555 1.00 94.38 194 ARG A N 1
ATOM 1470 C CA . ARG A 1 194 ? 13.273 -5.455 -10.625 1.00 94.38 194 ARG A CA 1
ATOM 1471 C C . ARG A 1 194 ? 13.122 -4.818 -12.000 1.00 94.38 194 ARG A C 1
ATOM 1473 O O . ARG A 1 194 ? 14.075 -4.842 -12.767 1.00 94.38 194 ARG A O 1
ATOM 1480 N N . LEU A 1 195 ? 12.004 -4.134 -12.242 1.00 96.62 195 LEU A N 1
ATOM 1481 C CA . LEU A 1 195 ? 11.764 -3.405 -13.490 1.00 96.62 195 LEU A CA 1
ATOM 1482 C C . LEU A 1 195 ? 12.850 -2.355 -13.753 1.00 96.62 195 LEU A C 1
ATOM 1484 O O . LEU A 1 195 ? 13.330 -2.218 -14.871 1.00 96.62 195 LEU A O 1
ATOM 1488 N N . ARG A 1 196 ? 13.297 -1.630 -12.721 1.00 96.19 196 ARG A N 1
ATOM 1489 C CA . ARG A 1 196 ? 14.412 -0.682 -12.847 1.00 96.19 196 ARG A CA 1
ATOM 1490 C C . ARG A 1 196 ? 15.684 -1.387 -13.309 1.00 96.19 196 ARG A C 1
ATOM 1492 O O . ARG A 1 196 ? 16.408 -0.832 -14.130 1.00 96.19 196 ARG A O 1
ATOM 1499 N N . HIS A 1 197 ? 15.987 -2.557 -12.753 1.00 96.25 197 HIS A N 1
ATOM 1500 C CA . HIS A 1 197 ? 17.170 -3.321 -13.130 1.00 96.25 197 HIS A CA 1
ATOM 1501 C C . HIS A 1 197 ? 17.080 -3.797 -14.583 1.00 96.25 197 HIS A C 1
ATOM 1503 O O . HIS A 1 197 ? 17.986 -3.489 -15.351 1.00 96.25 197 HIS A O 1
ATOM 1509 N N . GLU A 1 198 ? 15.956 -4.402 -14.970 1.00 97.38 198 GLU A N 1
ATOM 1510 C CA . GLU A 1 198 ? 15.671 -4.854 -16.341 1.00 97.38 198 GLU A CA 1
ATOM 1511 C C . GLU A 1 198 ? 15.798 -3.703 -17.351 1.00 97.38 198 GLU A C 1
ATOM 1513 O O . GLU A 1 198 ? 16.569 -3.784 -18.303 1.00 97.38 198 GLU A O 1
ATOM 1518 N N . LEU A 1 199 ? 15.149 -2.564 -17.088 1.00 97.12 199 LEU A N 1
ATOM 1519 C CA . LEU A 1 199 ? 15.242 -1.381 -17.951 1.00 97.12 199 LEU A CA 1
ATOM 1520 C C . LEU A 1 199 ? 16.663 -0.815 -18.027 1.00 97.12 199 LEU A C 1
ATOM 1522 O O . LEU A 1 199 ? 17.060 -0.256 -19.049 1.00 97.12 199 LEU A O 1
ATOM 1526 N N . THR A 1 200 ? 17.439 -0.930 -16.948 1.00 97.38 200 THR A N 1
ATOM 1527 C CA . THR A 1 200 ? 18.842 -0.498 -16.951 1.00 97.38 200 THR A CA 1
ATOM 1528 C C . THR A 1 200 ? 19.685 -1.416 -17.834 1.00 97.38 200 THR A C 1
ATOM 1530 O O . THR A 1 200 ? 20.511 -0.919 -18.599 1.00 97.38 200 THR A O 1
ATOM 1533 N N . GLU A 1 201 ? 19.467 -2.730 -17.768 1.00 97.00 201 GLU A N 1
ATOM 1534 C CA . GLU A 1 201 ? 20.138 -3.711 -18.625 1.00 97.00 201 GLU A CA 1
ATOM 1535 C C . GLU A 1 201 ? 19.782 -3.506 -20.101 1.00 97.00 201 GLU A C 1
ATOM 1537 O O . GLU A 1 201 ? 20.681 -3.399 -20.937 1.00 97.00 201 GLU A O 1
ATOM 1542 N N . GLU A 1 202 ? 18.494 -3.349 -20.419 1.00 97.69 202 GLU A N 1
ATOM 1543 C CA . GLU A 1 202 ? 18.022 -3.060 -21.777 1.00 97.69 202 GLU A CA 1
ATOM 1544 C C . GLU A 1 202 ? 18.633 -1.768 -22.326 1.00 97.69 202 GLU A C 1
ATOM 1546 O O . GLU A 1 202 ? 19.118 -1.720 -23.456 1.00 97.69 202 GLU A O 1
ATOM 1551 N N . LEU A 1 203 ? 18.671 -0.712 -21.515 1.00 97.62 203 LEU A N 1
ATOM 1552 C CA . LEU A 1 203 ? 19.244 0.568 -21.908 1.00 97.62 203 LEU A CA 1
ATOM 1553 C C . LEU A 1 203 ? 20.750 0.454 -22.184 1.00 97.62 203 LEU A C 1
ATOM 1555 O O . LEU A 1 203 ? 21.243 1.047 -23.150 1.00 97.62 203 LEU A O 1
ATOM 1559 N N . VAL A 1 204 ? 21.490 -0.305 -21.372 1.00 97.81 204 VAL A N 1
ATOM 1560 C CA . VAL A 1 204 ? 22.913 -0.584 -21.620 1.00 97.81 204 VAL A CA 1
ATOM 1561 C C . VAL A 1 204 ? 23.088 -1.391 -22.909 1.00 97.81 204 VAL A C 1
ATOM 1563 O O . VAL A 1 204 ? 23.938 -1.031 -23.726 1.00 97.81 204 VAL A O 1
ATOM 1566 N N . ALA A 1 205 ? 22.255 -2.407 -23.145 1.00 97.75 205 ALA A N 1
ATOM 1567 C CA . ALA A 1 205 ? 22.290 -3.214 -24.363 1.00 97.75 205 ALA A CA 1
ATOM 1568 C C . ALA A 1 205 ? 22.012 -2.377 -25.625 1.00 97.75 205 ALA A C 1
ATOM 1570 O O . ALA A 1 205 ? 22.770 -2.448 -26.591 1.00 97.75 205 ALA A O 1
ATOM 1571 N N . VAL A 1 206 ? 20.991 -1.514 -25.603 1.00 97.69 206 VAL A N 1
ATOM 1572 C CA . VAL A 1 206 ? 20.669 -0.608 -26.721 1.00 97.69 206 VAL A CA 1
ATOM 1573 C C . VAL A 1 206 ? 21.804 0.385 -26.975 1.00 97.69 206 VAL A C 1
ATOM 1575 O O . VAL A 1 206 ? 22.131 0.673 -28.128 1.00 97.69 206 VAL A O 1
ATOM 1578 N N . ARG A 1 207 ? 22.450 0.904 -25.922 1.00 97.44 207 ARG A N 1
ATOM 1579 C CA . ARG A 1 207 ? 23.629 1.772 -26.078 1.00 97.44 207 ARG A CA 1
ATOM 1580 C C . ARG A 1 207 ? 24.802 1.035 -26.724 1.00 97.44 207 ARG A C 1
ATOM 1582 O O . ARG A 1 207 ? 25.463 1.624 -27.576 1.00 97.44 207 ARG A O 1
ATOM 1589 N N . ALA A 1 208 ? 25.039 -0.223 -26.353 1.00 97.25 208 ALA A N 1
ATOM 1590 C CA . ALA A 1 208 ? 26.077 -1.049 -26.964 1.00 97.25 208 ALA A CA 1
ATOM 1591 C C . ALA A 1 208 ? 25.780 -1.322 -28.449 1.00 97.25 208 AL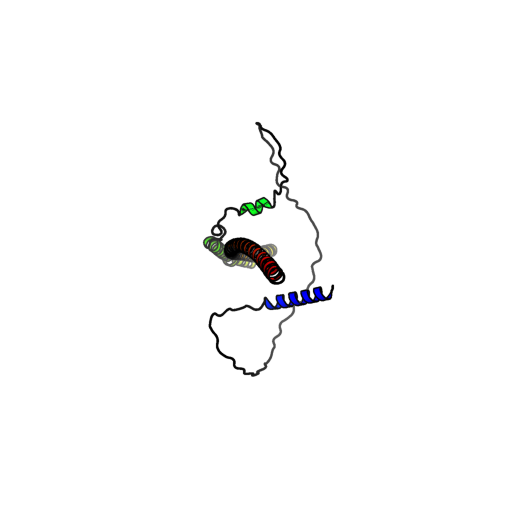A A C 1
ATOM 1593 O O . ALA A 1 208 ? 26.620 -1.036 -29.299 1.00 97.25 208 ALA A O 1
ATOM 1594 N N . GLN A 1 209 ? 24.555 -1.750 -28.774 1.00 97.50 209 GLN A N 1
ATOM 1595 C CA . GLN A 1 209 ? 24.113 -1.969 -30.157 1.00 97.50 209 GLN A CA 1
ATOM 1596 C C . GLN A 1 209 ? 24.239 -0.703 -31.010 1.00 97.50 209 GLN A C 1
ATOM 1598 O O . GLN A 1 209 ? 24.709 -0.754 -32.144 1.00 97.50 209 GLN A O 1
ATOM 1603 N N . ARG A 1 210 ? 23.864 0.461 -30.465 1.00 96.81 210 ARG A N 1
ATOM 1604 C CA . ARG A 1 210 ? 24.034 1.741 -31.160 1.00 96.81 210 ARG A CA 1
ATOM 1605 C C . ARG A 1 210 ? 25.505 2.033 -31.458 1.00 96.81 210 ARG A C 1
ATOM 1607 O O . ARG A 1 210 ? 25.815 2.430 -32.574 1.00 96.81 210 ARG A O 1
ATOM 1614 N N . ALA A 1 211 ? 26.398 1.820 -30.492 1.00 96.62 211 ALA A N 1
ATOM 1615 C CA . ALA A 1 211 ? 27.828 2.033 -30.697 1.00 96.62 211 ALA A CA 1
ATOM 1616 C C . ALA A 1 211 ? 28.401 1.105 -31.786 1.00 96.62 211 ALA A C 1
ATOM 1618 O O . ALA A 1 211 ? 29.214 1.539 -32.600 1.00 96.62 211 ALA A O 1
ATOM 1619 N N . GLU A 1 212 ? 27.951 -0.151 -31.847 1.00 96.94 212 GLU A N 1
ATOM 1620 C CA . GLU A 1 212 ? 28.334 -1.093 -32.906 1.00 96.94 212 GLU A CA 1
ATOM 1621 C C . GLU A 1 212 ? 27.839 -0.649 -34.289 1.00 96.94 212 GLU A C 1
ATOM 1623 O O . GLU A 1 212 ? 28.606 -0.681 -35.255 1.00 96.94 212 GLU A O 1
ATOM 1628 N N . LEU A 1 213 ? 26.588 -0.187 -34.382 1.00 96.50 213 LEU A N 1
ATOM 1629 C CA . LEU A 1 213 ? 26.017 0.342 -35.622 1.00 96.50 213 LEU A CA 1
ATOM 1630 C C . LEU A 1 213 ? 26.735 1.611 -36.091 1.00 96.50 213 LEU A C 1
ATOM 1632 O O . LEU A 1 213 ? 27.014 1.736 -37.281 1.00 96.50 213 LEU A O 1
ATOM 1636 N N . ASP A 1 214 ? 27.086 2.518 -35.178 1.00 96.75 214 ASP A N 1
ATOM 1637 C CA . ASP A 1 214 ? 27.838 3.733 -35.505 1.00 96.75 214 ASP A CA 1
ATOM 1638 C C . ASP A 1 214 ? 29.235 3.383 -36.067 1.00 96.75 214 ASP A C 1
ATOM 1640 O O . ASP A 1 214 ? 29.687 3.982 -37.047 1.00 96.75 214 ASP A O 1
ATOM 1644 N N . LEU A 1 215 ? 29.904 2.358 -35.515 1.00 95.94 215 LEU A N 1
ATOM 1645 C CA . LEU A 1 215 ? 31.180 1.853 -36.041 1.00 95.94 215 LEU A CA 1
ATOM 1646 C C . LEU A 1 215 ? 31.032 1.174 -37.409 1.00 95.94 215 LEU A C 1
ATOM 1648 O O . LEU A 1 215 ? 31.888 1.363 -38.277 1.00 95.94 215 LEU A O 1
ATOM 1652 N N . ALA A 1 216 ? 29.978 0.381 -37.612 1.00 95.75 216 ALA A N 1
ATOM 1653 C CA . ALA A 1 216 ? 29.690 -0.246 -38.901 1.00 95.75 216 ALA A CA 1
ATOM 1654 C C . ALA A 1 216 ? 29.402 0.812 -39.976 1.00 95.75 216 ALA A C 1
ATOM 1656 O O . ALA A 1 216 ? 30.047 0.812 -41.022 1.00 95.75 216 ALA A O 1
ATOM 1657 N N . ALA A 1 217 ? 28.546 1.789 -39.670 1.00 96.12 217 ALA A N 1
ATOM 1658 C CA . ALA A 1 217 ? 28.231 2.900 -40.561 1.00 96.12 217 ALA A CA 1
ATOM 1659 C C . ALA A 1 217 ? 29.479 3.722 -40.928 1.00 96.12 217 ALA A C 1
ATOM 1661 O O . ALA A 1 217 ? 29.649 4.107 -42.086 1.00 96.12 217 ALA A O 1
ATOM 1662 N N . ALA A 1 218 ? 30.391 3.952 -39.976 1.00 95.38 218 ALA A N 1
ATOM 1663 C CA . ALA A 1 218 ? 31.664 4.611 -40.254 1.00 95.38 218 ALA A CA 1
ATOM 1664 C C . ALA A 1 218 ? 32.527 3.807 -41.245 1.00 95.38 218 ALA A C 1
ATOM 1666 O O . ALA A 1 218 ? 33.050 4.384 -42.202 1.00 95.38 218 ALA A O 1
ATOM 1667 N N . ARG A 1 219 ? 32.635 2.481 -41.070 1.00 94.94 219 ARG A N 1
ATOM 1668 C CA . ARG A 1 219 ? 33.365 1.595 -41.997 1.00 94.94 219 ARG A CA 1
ATOM 1669 C C . ARG A 1 219 ? 32.744 1.593 -43.391 1.00 94.94 219 ARG A C 1
ATOM 1671 O O . ARG A 1 219 ? 33.469 1.775 -44.367 1.00 94.94 219 ARG A O 1
ATOM 1678 N N . ASP A 1 220 ? 31.426 1.457 -43.477 1.00 94.69 220 ASP A N 1
ATOM 1679 C CA . ASP A 1 220 ? 30.698 1.450 -44.748 1.00 94.69 220 ASP A CA 1
ATOM 1680 C C . ASP A 1 220 ? 30.847 2.794 -45.474 1.00 94.69 220 ASP A C 1
ATOM 1682 O O . ASP A 1 220 ? 31.057 2.835 -46.687 1.00 94.69 220 ASP A O 1
ATOM 1686 N N . SER A 1 221 ? 30.827 3.908 -44.733 1.00 95.31 221 SER A N 1
ATOM 1687 C CA . SER A 1 221 ? 31.050 5.242 -45.297 1.00 95.31 221 SER A CA 1
ATOM 1688 C C . SER A 1 221 ? 32.461 5.413 -45.871 1.00 95.31 221 SER A C 1
ATOM 1690 O O . SER A 1 221 ? 32.610 6.003 -46.943 1.00 95.31 221 SER A O 1
ATOM 1692 N N . ALA A 1 222 ? 33.486 4.862 -45.211 1.00 94.81 222 ALA A N 1
ATOM 1693 C CA . ALA A 1 222 ? 34.863 4.889 -45.699 1.00 94.81 222 ALA A CA 1
ATOM 1694 C C . ALA A 1 222 ? 35.016 4.036 -46.969 1.00 94.81 222 ALA A C 1
ATOM 1696 O O . ALA A 1 222 ? 35.531 4.514 -47.978 1.00 94.81 222 ALA A O 1
ATOM 1697 N N . GLN A 1 223 ? 34.463 2.819 -46.970 1.00 94.56 223 GLN A N 1
ATOM 1698 C CA . GLN A 1 223 ? 34.457 1.950 -48.152 1.00 94.56 223 GLN A CA 1
ATOM 1699 C C . GLN A 1 223 ? 33.712 2.586 -49.334 1.00 94.56 223 GLN A C 1
ATOM 1701 O O . GLN A 1 223 ? 34.179 2.525 -50.472 1.00 94.56 223 GLN A O 1
ATOM 1706 N N . ALA A 1 224 ? 32.576 3.242 -49.085 1.00 93.75 224 ALA A N 1
ATOM 1707 C CA . ALA A 1 224 ? 31.829 3.948 -50.120 1.00 93.75 224 ALA A CA 1
ATOM 1708 C C . ALA A 1 224 ? 32.631 5.116 -50.725 1.00 93.75 224 ALA A C 1
ATOM 1710 O O . ALA A 1 224 ? 32.572 5.337 -51.938 1.00 93.75 224 ALA A O 1
ATOM 1711 N N . GLN A 1 225 ? 33.406 5.845 -49.912 1.00 95.25 225 GLN A N 1
ATOM 1712 C CA . GLN A 1 225 ? 34.301 6.902 -50.393 1.00 95.25 225 GLN A CA 1
ATOM 1713 C C . GLN A 1 225 ? 35.432 6.341 -51.264 1.00 95.25 225 GLN A C 1
ATOM 1715 O O . GLN A 1 225 ? 35.686 6.883 -52.344 1.00 95.25 225 GLN A O 1
ATOM 1720 N N . ASP A 1 226 ? 36.052 5.234 -50.849 1.00 95.06 226 ASP A N 1
ATOM 1721 C CA . ASP A 1 226 ? 37.107 4.562 -51.614 1.00 95.06 226 ASP A CA 1
ATOM 1722 C C . ASP A 1 226 ? 36.589 4.065 -52.970 1.00 95.06 226 ASP A C 1
ATOM 1724 O O . ASP A 1 226 ? 37.183 4.336 -54.018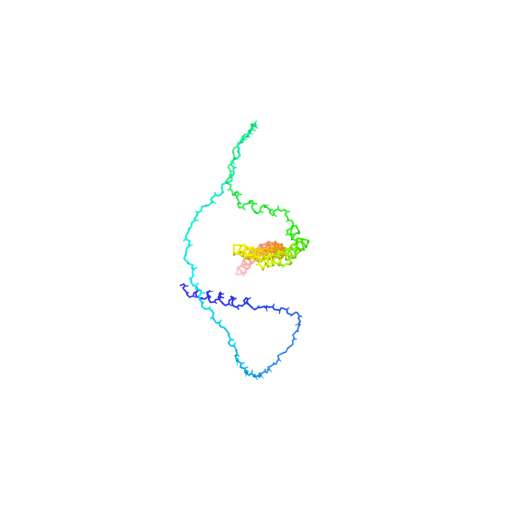 1.00 95.06 226 ASP A O 1
ATOM 1728 N N . LEU A 1 227 ? 35.424 3.409 -52.984 1.00 94.56 227 LEU A N 1
ATOM 1729 C CA . LEU A 1 227 ? 34.775 2.968 -54.219 1.00 94.56 227 LEU A CA 1
ATOM 1730 C C . LEU A 1 227 ? 34.414 4.151 -55.125 1.00 94.56 227 LEU A C 1
ATOM 1732 O O . LEU A 1 227 ? 34.646 4.095 -56.334 1.00 94.56 227 LEU A O 1
ATOM 1736 N N . ALA A 1 228 ? 33.905 5.251 -54.565 1.00 95.38 228 ALA A N 1
ATOM 1737 C CA . ALA A 1 228 ? 33.620 6.458 -55.335 1.00 95.38 228 ALA A CA 1
ATOM 1738 C C . ALA A 1 228 ? 34.895 7.068 -55.948 1.00 95.38 228 ALA A C 1
ATOM 1740 O O . ALA A 1 228 ? 34.867 7.545 -57.088 1.00 95.38 228 ALA A O 1
ATOM 1741 N N . ALA A 1 229 ? 36.024 7.036 -55.233 1.00 95.62 229 ALA A N 1
ATOM 1742 C CA . ALA A 1 229 ? 37.315 7.475 -55.754 1.00 95.62 229 ALA A CA 1
ATOM 1743 C C . ALA A 1 229 ? 37.802 6.576 -56.904 1.00 95.62 229 ALA A C 1
ATOM 1745 O O . ALA A 1 229 ? 38.211 7.091 -57.950 1.00 95.62 229 ALA A O 1
ATOM 1746 N N . LEU A 1 230 ? 37.684 5.252 -56.761 1.00 95.50 230 LEU A N 1
ATOM 1747 C CA . LEU A 1 230 ? 38.035 4.284 -57.804 1.00 95.50 230 LEU A CA 1
ATOM 1748 C C . LEU A 1 230 ? 37.156 4.426 -59.052 1.00 95.50 230 LEU A C 1
ATOM 1750 O O . LEU A 1 230 ? 37.678 4.429 -60.167 1.00 95.50 230 LEU A O 1
ATOM 1754 N N . LEU A 1 231 ? 35.844 4.617 -58.890 1.00 95.75 231 LEU A N 1
ATOM 1755 C CA . LEU A 1 231 ? 34.931 4.867 -60.008 1.00 95.75 231 LEU A CA 1
ATOM 1756 C C . LEU A 1 231 ? 35.285 6.164 -60.746 1.00 95.75 231 LEU A C 1
ATOM 1758 O O . LEU A 1 231 ? 35.319 6.184 -61.976 1.00 95.75 231 LEU A O 1
ATOM 1762 N N . ARG A 1 232 ? 35.618 7.239 -60.016 1.00 96.25 232 ARG A N 1
ATOM 1763 C CA . ARG A 1 232 ? 36.091 8.496 -60.624 1.00 96.25 232 ARG A CA 1
ATOM 1764 C C . ARG A 1 232 ? 37.397 8.303 -61.392 1.00 96.25 232 ARG A C 1
ATOM 1766 O O . ARG A 1 232 ? 37.539 8.851 -62.486 1.00 96.25 232 ARG A O 1
ATOM 1773 N N . LEU A 1 233 ? 38.344 7.542 -60.845 1.00 95.06 233 LEU A N 1
ATOM 1774 C CA . LEU A 1 233 ? 39.601 7.220 -61.522 1.00 95.06 233 LEU A CA 1
ATOM 1775 C C . LEU A 1 233 ? 39.345 6.422 -62.805 1.00 95.06 233 LEU A C 1
ATOM 1777 O O . LEU A 1 233 ? 39.854 6.775 -63.866 1.00 95.06 233 LEU A O 1
ATOM 1781 N N . ASN A 1 234 ? 38.519 5.383 -62.720 1.00 95.19 234 ASN A N 1
ATOM 1782 C CA . ASN A 1 234 ? 38.165 4.528 -63.844 1.00 95.19 234 ASN A CA 1
ATOM 1783 C C . ASN A 1 234 ? 37.469 5.328 -64.964 1.00 95.19 234 ASN A C 1
ATOM 1785 O O . ASN A 1 234 ? 37.871 5.237 -66.125 1.00 95.19 234 ASN A O 1
ATOM 1789 N N . ALA A 1 235 ? 36.530 6.213 -64.615 1.00 95.19 235 ALA A N 1
ATOM 1790 C CA . ALA A 1 235 ? 35.888 7.119 -65.566 1.00 95.19 235 ALA A CA 1
ATOM 1791 C C . ALA A 1 235 ? 36.898 8.046 -66.272 1.00 95.19 235 ALA A C 1
ATOM 1793 O O . ALA A 1 235 ? 36.824 8.227 -67.489 1.00 95.19 235 ALA A O 1
ATOM 1794 N N . ARG A 1 236 ? 37.883 8.594 -65.540 1.00 93.94 236 ARG A N 1
ATOM 1795 C CA . ARG A 1 236 ? 38.968 9.403 -66.129 1.00 93.94 236 ARG A CA 1
ATOM 1796 C C . ARG A 1 236 ? 39.833 8.588 -67.089 1.00 93.94 236 ARG A C 1
ATOM 1798 O O . ARG A 1 236 ? 40.132 9.067 -68.179 1.00 93.94 236 ARG A O 1
ATOM 1805 N N . LEU A 1 237 ? 40.206 7.364 -66.714 1.00 93.38 237 LEU A N 1
ATOM 1806 C CA . LEU A 1 237 ? 40.996 6.470 -67.565 1.00 93.38 237 LEU A CA 1
ATOM 1807 C C . LEU A 1 237 ? 40.246 6.083 -68.844 1.00 93.38 237 LEU A C 1
ATOM 1809 O O . LEU A 1 237 ? 40.835 6.109 -69.924 1.00 93.38 237 LEU A O 1
ATOM 1813 N N . HIS A 1 238 ? 38.947 5.788 -68.760 1.00 92.94 238 HIS A N 1
ATOM 1814 C CA . HIS A 1 238 ? 38.124 5.561 -69.949 1.00 92.94 238 HIS A CA 1
ATOM 1815 C C . HIS A 1 238 ? 38.019 6.813 -70.820 1.00 92.94 238 HIS A C 1
ATOM 1817 O O . HIS A 1 238 ? 38.175 6.711 -72.037 1.00 92.94 238 HIS A O 1
ATOM 1823 N N . GLY A 1 239 ? 37.839 7.991 -70.217 1.00 92.38 239 GLY A N 1
ATOM 1824 C CA . GLY A 1 239 ? 37.883 9.268 -70.930 1.00 92.38 239 GLY A CA 1
ATOM 1825 C C . GLY A 1 239 ? 39.183 9.437 -71.720 1.00 92.38 239 GLY A C 1
ATOM 1826 O O . GLY A 1 239 ? 39.140 9.640 -72.931 1.00 92.38 239 GLY A O 1
ATOM 1827 N N . LEU A 1 240 ? 40.336 9.237 -71.075 1.00 89.88 240 LEU A N 1
ATOM 1828 C CA . LEU A 1 240 ? 41.649 9.298 -71.729 1.00 89.88 240 LEU A CA 1
ATOM 1829 C C . LEU A 1 240 ? 41.801 8.254 -72.840 1.00 89.88 240 LEU A C 1
ATOM 1831 O O . LEU A 1 240 ? 42.250 8.589 -73.932 1.00 89.88 240 LEU A O 1
ATOM 1835 N N . ARG A 1 241 ? 41.383 7.007 -72.599 1.00 90.19 241 ARG A N 1
ATOM 1836 C CA . ARG A 1 241 ? 41.430 5.938 -73.606 1.00 90.19 241 ARG A CA 1
ATOM 1837 C C . ARG A 1 241 ? 40.596 6.286 -74.838 1.00 90.19 241 ARG A C 1
ATOM 1839 O O . ARG A 1 241 ? 41.055 6.090 -75.957 1.00 90.19 241 ARG A O 1
ATOM 1846 N N . THR A 1 242 ? 39.384 6.803 -74.645 1.00 89.94 242 THR A N 1
ATOM 1847 C CA . THR A 1 242 ? 38.523 7.219 -75.763 1.00 89.94 242 THR A CA 1
ATOM 1848 C C . THR A 1 242 ? 39.063 8.446 -76.494 1.00 89.94 242 THR A C 1
ATOM 1850 O O . THR A 1 242 ? 38.912 8.522 -77.708 1.00 89.94 242 THR A O 1
ATOM 1853 N N . ALA A 1 243 ? 39.721 9.377 -75.797 1.00 83.38 243 ALA A N 1
ATOM 1854 C CA . ALA A 1 243 ? 40.379 10.524 -76.417 1.00 83.38 243 ALA A CA 1
ATOM 1855 C C . ALA A 1 243 ? 41.596 10.099 -77.257 1.00 83.38 243 ALA A C 1
ATOM 1857 O O . ALA A 1 243 ? 41.706 10.503 -78.410 1.00 83.38 243 ALA A O 1
ATOM 1858 N N . ALA A 1 244 ? 42.453 9.223 -76.722 1.00 78.69 244 ALA A N 1
ATOM 1859 C CA . ALA A 1 244 ? 43.614 8.684 -77.433 1.00 78.69 244 ALA A CA 1
ATOM 1860 C C . ALA A 1 244 ? 43.225 7.817 -78.645 1.00 78.69 244 ALA A C 1
ATOM 1862 O O . ALA A 1 244 ? 43.924 7.805 -79.651 1.00 78.69 244 ALA A O 1
ATOM 1863 N N . ALA A 1 245 ? 42.089 7.117 -78.580 1.00 77.31 245 ALA A N 1
ATOM 1864 C CA . ALA A 1 245 ? 41.568 6.337 -79.703 1.00 77.31 245 ALA A CA 1
ATOM 1865 C C . ALA A 1 245 ? 40.956 7.192 -80.832 1.00 77.31 245 ALA A C 1
ATOM 1867 O O . ALA A 1 245 ? 40.729 6.666 -81.913 1.00 77.31 245 ALA A O 1
ATOM 1868 N N . ARG A 1 246 ? 40.661 8.482 -80.599 1.00 68.88 246 ARG A N 1
ATOM 1869 C CA . ARG A 1 246 ? 40.155 9.415 -81.629 1.00 68.88 246 ARG A CA 1
ATOM 1870 C C . ARG A 1 246 ? 41.257 10.232 -82.310 1.00 68.88 246 ARG A C 1
ATOM 1872 O O . ARG A 1 246 ? 40.965 10.930 -83.272 1.00 68.88 246 ARG A O 1
ATOM 1879 N N . SER A 1 247 ? 42.484 10.206 -81.789 1.00 58.22 247 SER A N 1
ATOM 1880 C CA . SER A 1 247 ? 43.633 10.950 -82.329 1.00 58.22 247 SER A CA 1
ATOM 1881 C C . SER A 1 247 ? 44.504 10.134 -83.298 1.00 58.22 247 SER A C 1
ATOM 1883 O O . SER A 1 247 ? 45.622 10.547 -83.593 1.00 58.22 247 SER A O 1
ATOM 1885 N N . LEU A 1 248 ? 44.011 8.978 -83.747 1.00 47.91 248 LEU A N 1
ATOM 1886 C CA . LEU A 1 248 ? 44.588 8.075 -84.749 1.00 47.91 248 LEU A CA 1
ATOM 1887 C C . LEU A 1 248 ? 43.565 7.893 -85.871 1.00 47.91 248 LEU A C 1
ATOM 1889 O O . LEU A 1 248 ? 44.001 7.821 -87.038 1.00 47.91 248 LEU A O 1
#

Radius of gyration: 40.28 Å; chains: 1; bounding box: 88×50×129 Å

Secondary structure (DSSP, 8-state):
-HHHHHHHHHHHHHHHTTTTS-----------------------------------------------PPPPP------------------HHHHHHHHHTTT--TTTSSPPHHHHHHHHHHHHHHHIIIIIIIHHHHHHHHHH--SHHHHHHHHHHHHHHHHHHHHHHHHHHHHHHHHHHHHHHHHHHHHHHHHHHHHHHHHHHHHHHHHHHHHHHHHHHHHHHHHHHHHHHHHHHHHHHHHHTT--

Organism: Eremothecium gossypii (strain ATCC 10895 / CBS 109.51 / FGSC 9923 / NRRL Y-1056) (NCBI:txid284811)

pLDDT: mean 71.4, std 25.46, range [29.62, 97.81]

Foldseek 3Di:
DVVVVVVVVVVVVVVVVVVPDDPPDDDDDDDDDDDDDDDDDDDDDDDDDDDDDDDDDDDDDDDDDDDDDDDDDDDDDDDDDDDDDDDDDPPDPVVVVVVVCVPDDLVNQQDDPVVLVVLVVVLVVLCCPLVVPPLVVLVVQLVVDDDPVSVVVSVVVNVCSVVVNVVSNVVSVVVSVVNVVSNVVSVVVVVVVVVVVVVVVVVVVVVVVVVVVVVVVVVVVVVVVVVVVVVVVVVVVVVVVVVVVVVD